Protein AF-0000000068240952 (afdb_homodimer)

Solvent-accessible surface area (backbone atoms only — not comparable to full-atom values): 13448 Å² total; per-residue (Å²): 121,67,50,70,67,59,47,59,45,34,50,45,53,94,37,64,26,38,38,43,34,27,50,55,50,14,54,53,31,25,52,54,8,36,12,27,58,67,25,45,97,79,34,58,12,34,66,51,40,4,53,52,34,37,74,69,67,44,71,62,15,49,61,48,29,47,52,48,14,46,37,24,26,52,24,13,50,28,31,54,48,11,35,54,21,22,66,28,18,47,50,42,27,51,48,26,52,52,48,24,68,70,69,9,47,93,43,41,56,49,59,92,62,50,16,23,46,58,42,43,47,53,27,19,51,22,49,16,28,40,66,42,18,34,26,44,90,24,45,21,55,53,48,47,63,68,52,96,122,68,51,70,67,59,46,60,45,35,51,45,54,95,37,63,27,38,38,42,34,27,50,54,51,14,54,54,32,26,53,54,9,35,14,28,57,69,24,44,96,80,36,57,12,34,65,50,39,4,53,53,34,37,74,69,67,45,70,62,14,50,60,47,29,46,52,49,12,47,37,24,26,53,23,14,49,27,32,53,49,12,34,54,22,21,66,28,18,47,50,43,27,52,48,27,51,51,49,26,68,72,68,9,48,91,44,42,56,49,60,93,61,50,16,23,46,58,42,45,47,53,26,20,50,22,48,16,28,41,66,40,18,33,24,43,89,24,46,20,56,54,48,47,61,67,51,96

Foldseek 3Di:
DDDPVLLVLLDFDQDCVLVVLLAVLLVVLQVVLCLLDPVPPNHDHLVRQLVVCVVLPNPPSSVLSNLSSCLSNVLSVCSNQLHSLLVSLVSLLVSLVCCQVSFAPVQDQDPVSSHNVVSVVSNVSSVVCNVRGRHPRHVSVVVSVVVD/DDDPVLLVLLDFDQDCVLVVLLAVLLVVLQVVLCLLDPVPPNHDHLVRQLVVCVVLPNPPSSVLSNLSSCLSNVLSVCSNQLHSLLVSLVSLLVSLVCCQVSFAPVQDQDVVSSHNVVSVVSNVSSVVCNVGGRHPRHVSVVVSVVVD

Nearest PDB structures (foldseek):
  7ar7-assembly1_L  TM=2.369E-01  e=6.713E+00  Arabidopsis thaliana

pLDDT: mean 97.64, std 3.02, range [74.0, 98.94]

Structure (mmCIF, N/CA/C/O backbone):
data_AF-0000000068240952-model_v1
#
loop_
_entity.id
_entity.type
_entity.pdbx_description
1 polymer 'DoxD-like family protein'
#
loop_
_atom_site.group_PDB
_atom_site.id
_atom_site.type_symbol
_atom_site.label_atom_id
_atom_site.label_alt_id
_atom_site.label_comp_id
_atom_site.label_asym_id
_atom_site.label_entity_id
_atom_site.label_seq_id
_atom_site.pdbx_PDB_ins_code
_atom_site.Cartn_x
_atom_site.Cartn_y
_atom_site.Cartn_z
_atom_site.occupancy
_atom_site.B_iso_or_equiv
_atom_site.auth_seq_id
_atom_site.auth_comp_id
_atom_site.auth_asym_id
_atom_site.auth_atom_id
_atom_site.pdbx_PDB_model_num
ATOM 1 N N . MET A 1 1 ? 25.766 25.094 7.098 1 74.25 1 MET A N 1
ATOM 2 C CA . MET A 1 1 ? 24.359 25.328 6.859 1 74.25 1 MET A CA 1
ATOM 3 C C . MET A 1 1 ? 23.797 24.328 5.848 1 74.25 1 MET A C 1
ATOM 5 O O . MET A 1 1 ? 24.422 24.062 4.824 1 74.25 1 MET A O 1
ATOM 9 N N . MET A 1 2 ? 22.844 23.703 6.215 1 84.62 2 MET A N 1
ATOM 10 C CA . MET A 1 2 ? 22.297 22.703 5.316 1 84.62 2 MET A CA 1
ATOM 11 C C . MET A 1 2 ? 21.719 23.344 4.059 1 84.62 2 MET A C 1
ATOM 13 O O . MET A 1 2 ? 21.047 24.375 4.133 1 84.62 2 MET A O 1
ATOM 17 N N . ASN A 1 3 ? 22.094 22.844 2.928 1 89.94 3 ASN A N 1
ATOM 18 C CA . ASN A 1 3 ? 21.516 23.422 1.717 1 89.94 3 ASN A CA 1
ATOM 19 C C . ASN A 1 3 ? 20.047 23.078 1.588 1 89.94 3 ASN A C 1
ATOM 21 O O . ASN A 1 3 ? 19.531 22.203 2.293 1 89.94 3 ASN A O 1
ATOM 25 N N . THR A 1 4 ? 19.438 23.797 0.761 1 91.81 4 THR A N 1
ATOM 26 C CA . THR A 1 4 ? 17.969 23.766 0.648 1 91.81 4 THR A CA 1
ATOM 27 C C . THR A 1 4 ? 17.5 22.391 0.211 1 91.81 4 THR A C 1
ATOM 29 O O . THR A 1 4 ? 16.453 21.906 0.679 1 91.81 4 THR A O 1
ATOM 32 N N . LEU A 1 5 ? 18.234 21.75 -0.67 1 93.69 5 LEU A N 1
ATOM 33 C CA . LEU A 1 5 ? 17.859 20.422 -1.17 1 93.69 5 LEU A CA 1
ATOM 34 C C . LEU A 1 5 ? 17.906 19.391 -0.056 1 93.69 5 LEU A C 1
ATOM 36 O O . LEU A 1 5 ? 17.016 18.547 0.047 1 93.69 5 LEU A O 1
ATOM 40 N N . LEU A 1 6 ? 18.953 19.453 0.667 1 93.5 6 LEU A N 1
ATOM 41 C CA . LEU A 1 6 ? 19.109 18.531 1.776 1 93.5 6 LEU A CA 1
ATOM 42 C C . LEU A 1 6 ? 18.047 18.75 2.834 1 93.5 6 LEU A C 1
ATOM 44 O O . LEU A 1 6 ? 17.484 17.797 3.377 1 93.5 6 LEU A O 1
ATOM 48 N N . LYS A 1 7 ? 17.781 19.953 3.115 1 95.12 7 LYS A N 1
ATOM 49 C CA . LYS A 1 7 ? 16.734 20.281 4.086 1 95.12 7 LYS A CA 1
ATOM 50 C C . LYS A 1 7 ? 15.383 19.734 3.645 1 95.12 7 LYS A C 1
ATOM 52 O O . LYS A 1 7 ? 14.656 19.156 4.449 1 95.12 7 LYS A O 1
ATOM 57 N N . THR A 1 8 ? 15.094 19.953 2.365 1 95.44 8 THR A N 1
ATOM 58 C CA . THR A 1 8 ? 13.828 19.469 1.826 1 95.44 8 THR A CA 1
ATOM 59 C C . THR A 1 8 ? 13.758 17.938 1.909 1 95.44 8 THR A C 1
ATOM 61 O O . THR A 1 8 ? 12.711 17.375 2.23 1 95.44 8 THR A O 1
ATOM 64 N N . ALA A 1 9 ? 14.859 17.328 1.696 1 97.06 9 ALA A N 1
ATOM 65 C CA . ALA A 1 9 ? 14.922 15.867 1.684 1 97.06 9 ALA A CA 1
ATOM 66 C C . ALA A 1 9 ? 14.711 15.297 3.082 1 97.06 9 ALA A C 1
ATOM 68 O O . ALA A 1 9 ? 14.18 14.195 3.236 1 97.06 9 ALA A O 1
ATOM 69 N N . LEU A 1 10 ? 14.969 16.094 4.102 1 97.31 10 LEU A N 1
ATOM 70 C CA . LEU A 1 10 ? 15.016 15.523 5.445 1 97.31 10 LEU A CA 1
ATOM 71 C C . LEU A 1 10 ? 13.82 15.977 6.273 1 97.31 10 LEU A C 1
ATOM 73 O O . LEU A 1 10 ? 13.523 15.398 7.316 1 97.31 10 LEU A O 1
ATOM 77 N N . THR A 1 11 ? 13.133 17.031 5.809 1 97.12 11 THR A N 1
ATOM 78 C CA . THR A 1 11 ? 12.047 17.594 6.59 1 97.12 11 THR A CA 1
ATOM 79 C C . THR A 1 11 ? 10.75 16.828 6.348 1 97.12 11 THR A C 1
ATOM 81 O O . THR A 1 11 ? 10.414 16.516 5.203 1 97.12 11 THR A O 1
ATOM 84 N N . SER A 1 12 ? 10.016 16.5 7.398 1 97 12 SER A N 1
ATOM 85 C CA . SER A 1 12 ? 8.727 15.812 7.285 1 97 12 SER A CA 1
ATOM 86 C C . SER A 1 12 ? 7.77 16.25 8.391 1 97 12 SER A C 1
ATOM 88 O O . SER A 1 12 ? 8.195 16.844 9.391 1 97 12 SER A O 1
ATOM 90 N N . PRO A 1 13 ? 6.535 16.062 8.133 1 96.12 13 PRO A N 1
ATOM 91 C CA . PRO A 1 13 ? 5.566 16.422 9.172 1 96.12 13 PRO A CA 1
ATOM 92 C C . PRO A 1 13 ? 5.727 15.578 10.438 1 96.12 13 PRO A C 1
ATOM 94 O O . PRO A 1 13 ? 6.246 14.461 10.375 1 96.12 13 PRO A O 1
ATOM 97 N N . ASN A 1 14 ? 5.262 16.188 11.531 1 96.75 14 ASN A N 1
ATOM 98 C CA . ASN A 1 14 ? 5.176 15.438 12.781 1 96.75 14 ASN A CA 1
ATOM 99 C C . ASN A 1 14 ? 3.93 14.562 12.828 1 96.75 14 ASN A C 1
ATOM 101 O O . ASN A 1 14 ? 2.965 14.875 13.523 1 96.75 14 ASN A O 1
ATOM 105 N N . SER A 1 15 ? 3.965 13.461 12.148 1 98.31 15 SER A N 1
ATOM 106 C CA . SER A 1 15 ? 2.818 12.57 11.984 1 98.31 15 SER A CA 1
ATOM 107 C C . SER A 1 15 ? 3.244 11.109 12.016 1 98.31 15 SER A C 1
ATOM 109 O O . SER A 1 15 ? 4.328 10.766 11.539 1 98.31 15 SER A O 1
ATOM 111 N N . TRP A 1 16 ? 2.338 10.266 12.516 1 98.69 16 TRP A N 1
ATOM 112 C CA . TRP A 1 16 ? 2.572 8.828 12.57 1 98.69 16 TRP A CA 1
ATOM 113 C C . TRP A 1 16 ? 2.201 8.172 11.242 1 98.69 16 TRP A C 1
ATOM 115 O O . TRP A 1 16 ? 2.543 7.008 11 1 98.69 16 TRP A O 1
ATOM 125 N N . ALA A 1 17 ? 1.529 8.906 10.352 1 98.81 17 ALA A N 1
ATOM 126 C CA . ALA A 1 17 ? 0.984 8.312 9.133 1 98.81 17 ALA A CA 1
ATOM 127 C C . ALA A 1 17 ? 2.096 7.75 8.25 1 98.81 17 ALA A C 1
ATOM 129 O O . ALA A 1 17 ? 1.995 6.621 7.766 1 98.81 17 ALA A O 1
ATOM 130 N N . PRO A 1 18 ? 3.211 8.469 8.086 1 98.88 18 PRO A N 1
ATOM 131 C CA . PRO A 1 18 ? 4.273 7.895 7.258 1 98.88 18 PRO A CA 1
ATOM 132 C C . PRO A 1 18 ? 4.906 6.656 7.891 1 98.88 18 PRO A C 1
ATOM 134 O O . PRO A 1 18 ? 5.328 5.742 7.18 1 98.88 18 PRO A O 1
ATOM 137 N N . LEU A 1 19 ? 5.008 6.625 9.227 1 98.88 19 LEU A N 1
ATOM 138 C CA . LEU A 1 19 ? 5.578 5.457 9.898 1 98.88 19 LEU A CA 1
ATOM 139 C C . LEU A 1 19 ? 4.746 4.211 9.609 1 98.88 19 LEU A C 1
ATOM 141 O O . LEU A 1 19 ? 5.293 3.123 9.414 1 98.88 19 LEU A O 1
ATOM 145 N N . ALA A 1 20 ? 3.457 4.379 9.57 1 98.81 20 ALA A N 1
ATOM 146 C CA . ALA A 1 20 ? 2.543 3.275 9.289 1 98.81 20 ALA A CA 1
ATOM 147 C C . ALA A 1 20 ? 2.805 2.68 7.91 1 98.81 20 ALA A C 1
ATOM 149 O O . ALA A 1 20 ? 2.576 1.487 7.688 1 98.81 20 ALA A O 1
ATOM 150 N N . LEU A 1 21 ? 3.312 3.443 6.965 1 98.81 21 LEU A N 1
ATOM 151 C CA . LEU A 1 21 ? 3.664 2.975 5.625 1 98.81 21 LEU A CA 1
ATOM 152 C C . LEU A 1 21 ? 5.078 2.406 5.605 1 98.81 21 LEU A C 1
ATOM 154 O O . LEU A 1 21 ? 5.316 1.346 5.023 1 98.81 21 LEU A O 1
ATOM 158 N N . ARG A 1 22 ? 5.957 3.086 6.227 1 98.88 22 ARG A N 1
ATOM 159 C CA . ARG A 1 22 ? 7.383 2.783 6.145 1 98.88 22 ARG A CA 1
ATOM 160 C C . ARG A 1 22 ? 7.664 1.354 6.59 1 98.88 22 ARG A C 1
ATOM 162 O O . ARG A 1 22 ? 8.344 0.6 5.887 1 98.88 22 ARG A O 1
ATOM 169 N N . LEU A 1 23 ? 7.109 0.992 7.676 1 98.88 23 LEU A N 1
ATOM 170 C CA . LEU A 1 23 ? 7.516 -0.269 8.289 1 98.88 23 LEU A CA 1
ATOM 171 C C . LEU A 1 23 ? 7.086 -1.453 7.426 1 98.88 23 LEU A C 1
ATOM 173 O O . LEU A 1 23 ? 7.926 -2.236 6.977 1 98.88 23 LEU A O 1
ATOM 177 N N . PRO A 1 24 ? 5.812 -1.531 7.066 1 98.94 24 PRO A N 1
ATOM 178 C CA . PRO A 1 24 ? 5.438 -2.701 6.27 1 98.94 24 PRO A CA 1
ATOM 179 C C . PRO A 1 24 ? 6.031 -2.67 4.863 1 98.94 24 PRO A C 1
ATOM 181 O O . PRO A 1 24 ? 6.48 -3.701 4.355 1 98.94 24 PRO A O 1
ATOM 184 N N . LEU A 1 25 ? 6.031 -1.522 4.18 1 98.94 25 LEU A N 1
ATOM 185 C CA . LEU A 1 25 ? 6.578 -1.445 2.83 1 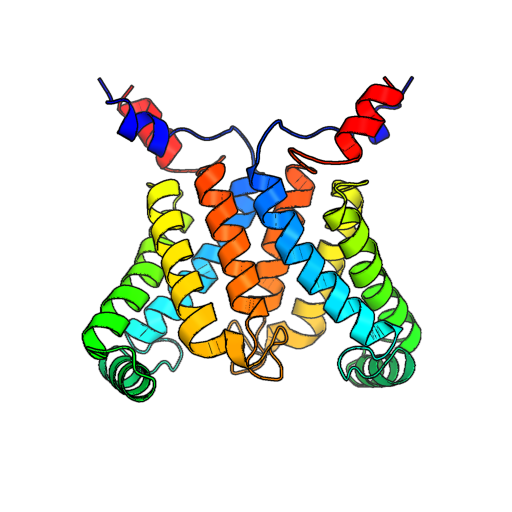98.94 25 LEU A CA 1
ATOM 186 C C . LEU A 1 25 ? 8.062 -1.812 2.822 1 98.94 25 LEU A C 1
ATOM 188 O O . LEU A 1 25 ? 8.523 -2.502 1.912 1 98.94 25 LEU A O 1
ATOM 192 N N . ALA A 1 26 ? 8.766 -1.301 3.865 1 98.94 26 ALA A N 1
ATOM 193 C CA . ALA A 1 26 ? 10.195 -1.592 3.955 1 98.94 26 ALA A CA 1
ATOM 194 C C . ALA A 1 26 ? 10.438 -3.094 4.051 1 98.94 26 ALA A C 1
ATOM 196 O O . ALA A 1 26 ? 11.32 -3.629 3.371 1 98.94 26 ALA A O 1
ATOM 197 N N . ILE A 1 27 ? 9.703 -3.744 4.871 1 98.94 27 ILE A N 1
ATOM 198 C CA . ILE A 1 27 ? 9.844 -5.184 5.051 1 98.94 27 ILE A CA 1
ATOM 199 C C . ILE A 1 27 ? 9.609 -5.895 3.717 1 98.94 27 ILE A C 1
ATOM 201 O O . ILE A 1 27 ? 10.398 -6.754 3.32 1 98.94 27 ILE A O 1
ATOM 205 N N . ILE A 1 28 ? 8.586 -5.5 2.994 1 98.94 28 ILE A N 1
ATOM 206 C CA . ILE A 1 28 ? 8.227 -6.125 1.726 1 98.94 28 ILE A CA 1
ATOM 207 C C . ILE A 1 28 ? 9.336 -5.891 0.703 1 98.94 28 ILE A C 1
ATOM 209 O O . ILE A 1 28 ? 9.828 -6.84 0.082 1 98.94 28 ILE A O 1
ATOM 213 N N . PHE A 1 29 ? 9.711 -4.625 0.555 1 98.94 29 PHE A N 1
ATOM 214 C CA . PHE A 1 29 ? 10.719 -4.289 -0.44 1 98.94 29 PHE A CA 1
ATOM 215 C C . PHE A 1 29 ? 12.039 -4.996 -0.133 1 98.94 29 PHE A C 1
ATOM 217 O O . PHE A 1 29 ? 12.664 -5.566 -1.026 1 98.94 29 PHE A O 1
ATOM 224 N N . MET A 1 30 ? 12.477 -4.988 1.123 1 98.94 30 MET A N 1
ATOM 225 C CA . MET A 1 30 ? 13.742 -5.617 1.489 1 98.94 30 MET A CA 1
ATOM 226 C C . MET A 1 30 ? 13.703 -7.117 1.205 1 98.94 30 MET A C 1
ATOM 228 O O . MET A 1 30 ? 14.695 -7.691 0.753 1 98.94 30 MET A O 1
ATOM 232 N N . ALA A 1 31 ? 12.609 -7.742 1.544 1 98.88 31 ALA A N 1
ATOM 233 C CA . ALA A 1 31 ? 12.484 -9.18 1.296 1 98.88 31 ALA A CA 1
ATOM 234 C C . ALA A 1 31 ? 12.625 -9.492 -0.191 1 98.88 31 ALA A C 1
ATOM 236 O O . ALA A 1 31 ? 13.336 -10.422 -0.573 1 98.88 31 ALA A O 1
ATOM 237 N N . HIS A 1 32 ? 11.992 -8.742 -1.048 1 98.88 32 HIS A N 1
ATOM 238 C CA . HIS A 1 32 ? 12.086 -8.953 -2.488 1 98.88 32 HIS A CA 1
ATOM 239 C C . HIS A 1 32 ? 13.492 -8.656 -2.998 1 98.88 32 HIS A C 1
ATOM 241 O O . HIS A 1 32 ? 14 -9.367 -3.865 1 98.88 32 HIS A O 1
ATOM 247 N N . GLY A 1 33 ? 14.047 -7.535 -2.48 1 98.88 33 GLY A N 1
ATOM 248 C CA . GLY A 1 33 ? 15.422 -7.242 -2.846 1 98.88 33 GLY A CA 1
ATOM 249 C C . GLY A 1 33 ? 16.391 -8.344 -2.467 1 98.88 33 GLY A C 1
ATOM 250 O O . GLY A 1 33 ? 17.297 -8.664 -3.229 1 98.88 33 GLY A O 1
ATOM 251 N N . ALA A 1 34 ? 16.203 -8.906 -1.302 1 98.88 34 ALA A N 1
ATOM 252 C CA . ALA A 1 34 ? 17.062 -10 -0.841 1 98.88 34 ALA A CA 1
ATOM 253 C C . ALA A 1 34 ? 16.906 -11.227 -1.738 1 98.88 34 ALA A C 1
ATOM 255 O O . ALA A 1 34 ? 17.875 -11.953 -1.978 1 98.88 34 ALA A O 1
ATOM 256 N N . GLN A 1 35 ? 15.727 -11.508 -2.24 1 98.69 35 GLN A N 1
ATOM 257 C CA . GLN A 1 35 ? 15.516 -12.602 -3.186 1 98.69 35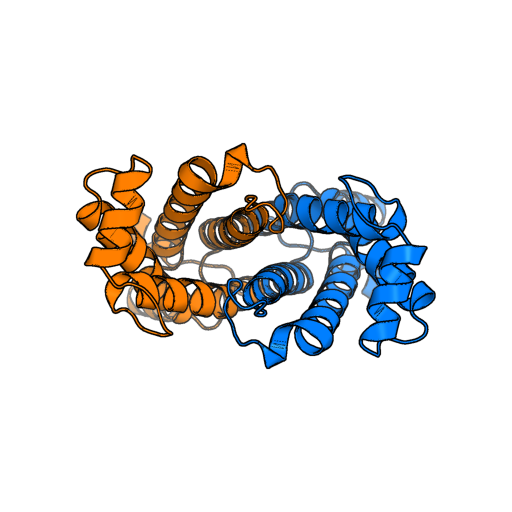 GLN A CA 1
ATOM 258 C C . GLN A 1 35 ? 16.297 -12.375 -4.473 1 98.69 35 GLN A C 1
ATOM 260 O O . GLN A 1 35 ? 16.922 -13.305 -5 1 98.69 35 GLN A O 1
ATOM 265 N N . LYS A 1 36 ? 16.266 -11.117 -4.91 1 98.88 36 LYS A N 1
ATOM 266 C CA . LYS A 1 36 ? 16.875 -10.797 -6.195 1 98.88 36 LYS A CA 1
ATOM 267 C C . LYS A 1 36 ? 18.406 -10.789 -6.086 1 98.88 36 LYS A C 1
ATOM 269 O O . LYS A 1 36 ? 19.094 -11.289 -6.973 1 98.88 36 LYS A O 1
ATOM 274 N N . LEU A 1 37 ? 18.891 -10.234 -4.988 1 98.88 37 LEU A N 1
ATOM 275 C CA . LEU A 1 37 ? 20.328 -10.016 -4.855 1 98.88 37 LEU A CA 1
ATOM 276 C C . LEU A 1 37 ? 21.031 -11.273 -4.344 1 98.88 37 LEU A C 1
ATOM 278 O O . LEU A 1 37 ? 22.109 -11.625 -4.812 1 98.88 37 LEU A O 1
ATOM 282 N N . PHE A 1 38 ? 20.375 -11.977 -3.387 1 98.69 38 PHE A N 1
ATOM 283 C CA . PHE A 1 38 ? 21.109 -12.953 -2.594 1 98.69 38 PHE A CA 1
ATOM 284 C C . PHE A 1 38 ? 20.469 -14.328 -2.697 1 98.69 38 PHE A C 1
ATOM 286 O O . PHE A 1 38 ? 21 -15.312 -2.174 1 98.69 38 PHE A O 1
ATOM 293 N N . GLY A 1 39 ? 19.344 -14.445 -3.248 1 98.5 39 GLY A N 1
ATOM 294 C CA . GLY A 1 39 ? 18.641 -15.719 -3.322 1 98.5 39 GLY A CA 1
ATOM 295 C C . GLY A 1 39 ? 18 -16.125 -2.006 1 98.5 39 GLY A C 1
ATOM 296 O O . GLY A 1 39 ? 17.641 -17.281 -1.821 1 98.5 39 GLY A O 1
ATOM 297 N N . TRP A 1 40 ? 17.891 -15.172 -1.085 1 98.5 40 TRP A N 1
ATOM 298 C CA . TRP A 1 40 ? 17.266 -15.469 0.198 1 98.5 40 TRP A CA 1
ATOM 299 C C . TRP A 1 40 ? 15.789 -15.797 0.014 1 98.5 40 TRP A C 1
ATOM 301 O O . TRP A 1 40 ? 15.18 -15.414 -0.988 1 98.5 40 TRP A O 1
ATOM 311 N N . PHE A 1 41 ? 15.203 -16.609 0.938 1 97.56 41 PHE A N 1
ATOM 312 C CA . PHE A 1 41 ? 13.781 -16.953 0.989 1 97.56 41 PHE A CA 1
ATOM 313 C C . PHE A 1 41 ? 13.359 -17.703 -0.262 1 97.56 41 PHE A C 1
ATOM 315 O O . PHE A 1 41 ? 12.266 -17.5 -0.778 1 97.56 41 PHE A O 1
ATOM 322 N N . GLY A 1 42 ? 14.344 -18.422 -0.827 1 96.81 42 GLY A N 1
ATOM 323 C CA . GLY A 1 42 ? 14.016 -19.25 -1.984 1 96.81 42 GLY A CA 1
ATOM 324 C C . GLY A 1 42 ? 14.078 -18.484 -3.293 1 96.81 42 GLY A C 1
ATOM 325 O O . GLY A 1 42 ? 13.531 -18.922 -4.305 1 96.81 42 GLY A O 1
ATOM 326 N N . GLY A 1 43 ? 14.672 -17.312 -3.318 1 97.69 43 GLY A N 1
ATOM 327 C CA . GLY A 1 43 ? 14.781 -16.516 -4.527 1 97.69 43 GLY A CA 1
ATOM 328 C C . GLY A 1 43 ? 15.812 -17.047 -5.5 1 97.69 43 GLY A C 1
ATOM 329 O O . GLY A 1 43 ? 16.516 -18.031 -5.203 1 97.69 43 GLY A O 1
ATOM 330 N N . TYR A 1 44 ? 15.961 -16.375 -6.555 1 98.19 44 TYR A N 1
ATOM 331 C CA . TYR A 1 44 ? 16.766 -16.906 -7.652 1 98.19 44 TYR A CA 1
ATOM 332 C C . TYR A 1 44 ? 18.125 -16.234 -7.711 1 98.19 44 TYR A C 1
ATOM 334 O O . TYR A 1 44 ? 18.953 -16.578 -8.555 1 98.19 44 TYR A O 1
ATOM 342 N N . GLY A 1 45 ? 18.344 -15.227 -6.875 1 98.69 45 GLY A N 1
ATOM 343 C CA . GLY A 1 45 ? 19.609 -14.523 -6.902 1 98.69 45 GLY A CA 1
ATOM 344 C C . GLY A 1 45 ? 19.781 -13.633 -8.117 1 98.69 45 GLY A C 1
ATOM 345 O O . GLY A 1 45 ? 18.875 -13.516 -8.938 1 98.69 45 GLY A O 1
ATOM 346 N N . LEU A 1 46 ? 20.938 -13.031 -8.141 1 98.69 46 LEU A N 1
ATOM 347 C CA . LEU A 1 46 ? 21.203 -12.023 -9.164 1 98.69 46 LEU A CA 1
ATOM 348 C C . LEU A 1 46 ? 21.203 -12.648 -10.555 1 98.69 46 LEU A C 1
ATOM 350 O O . LEU A 1 46 ? 20.562 -12.141 -11.477 1 98.69 46 LEU A O 1
ATOM 354 N N . GLU A 1 47 ? 21.844 -13.773 -10.742 1 98.62 47 GLU A N 1
ATOM 355 C CA . GLU A 1 47 ? 21.969 -14.414 -12.047 1 98.62 47 GLU A CA 1
ATOM 356 C C . GLU A 1 47 ? 20.641 -14.953 -12.539 1 98.62 47 GLU A C 1
ATOM 358 O O . GLU A 1 47 ? 20.25 -14.711 -13.68 1 98.62 47 GLU A O 1
ATOM 363 N N . GLY A 1 48 ? 19.953 -15.695 -11.688 1 98.75 48 GLY A N 1
ATOM 364 C CA . GLY A 1 48 ? 18.656 -16.219 -12.062 1 98.75 48 GLY A CA 1
ATOM 365 C C . GLY A 1 48 ? 17.641 -15.148 -12.398 1 98.75 48 GLY A C 1
ATOM 366 O O . GLY A 1 48 ? 16.938 -15.242 -13.406 1 98.75 48 GLY A O 1
ATOM 367 N N . THR A 1 49 ? 17.578 -14.133 -11.539 1 98.69 49 THR A N 1
ATOM 368 C CA . THR A 1 49 ? 16.688 -13.016 -11.805 1 98.69 49 THR A CA 1
ATOM 369 C C . THR A 1 49 ? 17.078 -12.289 -13.086 1 98.69 49 THR A C 1
ATOM 371 O O . THR A 1 49 ? 16.219 -11.898 -13.875 1 98.69 49 THR A O 1
ATOM 374 N N . GLY A 1 50 ? 18.375 -12.086 -13.25 1 98.75 50 GLY A N 1
ATOM 375 C CA . GLY A 1 50 ? 18.875 -11.438 -14.453 1 98.75 50 GLY A CA 1
ATOM 376 C C . GLY A 1 50 ? 18.484 -12.172 -15.727 1 98.75 50 GLY A C 1
ATOM 377 O O . GLY A 1 50 ? 18.109 -11.547 -16.719 1 98.75 50 GLY A O 1
ATOM 378 N N . GLN A 1 51 ? 18.562 -13.477 -15.758 1 98.75 51 GLN A N 1
ATOM 379 C CA . GLN A 1 51 ? 18.172 -14.281 -16.906 1 98.75 51 GLN A CA 1
ATOM 380 C C . GLN A 1 51 ? 16.688 -14.125 -17.203 1 98.75 51 GLN A C 1
ATOM 382 O O . GLN A 1 51 ? 16.281 -13.984 -18.359 1 98.75 51 GLN A O 1
ATOM 387 N N . TRP A 1 52 ? 15.906 -14.141 -16.156 1 98.31 52 TRP A N 1
ATOM 388 C CA . TRP A 1 52 ? 14.477 -13.938 -16.328 1 98.31 52 TRP A CA 1
ATOM 389 C C . TRP A 1 52 ? 14.18 -12.562 -16.906 1 98.31 52 TRP A C 1
ATOM 391 O O . TRP A 1 52 ? 13.391 -12.43 -17.844 1 98.31 52 TRP A O 1
ATOM 401 N N . MET A 1 53 ? 14.805 -11.523 -16.359 1 98.5 53 MET A N 1
ATOM 402 C CA . MET A 1 53 ? 14.578 -10.164 -16.844 1 98.5 53 MET A CA 1
ATOM 403 C C . MET A 1 53 ? 14.977 -10.031 -18.312 1 98.5 53 MET A C 1
ATOM 405 O O . MET A 1 53 ? 14.281 -9.398 -19.094 1 98.5 53 MET A O 1
ATOM 409 N N . ALA A 1 54 ? 16.062 -10.664 -18.641 1 98.44 54 ALA A N 1
ATOM 410 C CA . ALA A 1 54 ? 16.469 -10.656 -20.047 1 98.44 54 ALA A CA 1
ATOM 411 C C . ALA A 1 54 ? 15.414 -11.312 -20.938 1 98.44 54 ALA A C 1
ATOM 413 O O . ALA A 1 54 ? 15.125 -10.836 -22.031 1 98.44 54 ALA A O 1
ATOM 414 N N . SER A 1 55 ? 14.875 -12.367 -20.5 1 98.38 55 SER A N 1
ATOM 415 C CA . SER A 1 55 ? 13.906 -13.133 -21.281 1 98.38 55 SER A CA 1
ATOM 416 C C . SER A 1 55 ? 12.648 -12.32 -21.562 1 98.38 55 SER A C 1
ATOM 418 O O . SER A 1 55 ? 11.906 -12.617 -22.5 1 98.38 55 SER A O 1
ATOM 420 N N . ILE A 1 56 ? 12.414 -11.289 -20.75 1 96.62 56 ILE A N 1
ATOM 421 C CA . ILE A 1 56 ? 11.211 -10.492 -20.969 1 96.62 56 ILE A CA 1
ATOM 422 C C . ILE A 1 56 ? 11.578 -9.133 -21.547 1 96.62 56 ILE A C 1
ATOM 424 O O . ILE A 1 56 ? 10.773 -8.203 -21.531 1 96.62 56 ILE A O 1
ATOM 428 N N . GLY A 1 57 ? 12.875 -8.891 -21.844 1 97.38 57 GLY A N 1
ATOM 429 C CA . GLY A 1 57 ? 13.273 -7.73 -22.625 1 97.38 57 GLY A CA 1
ATOM 430 C C . GLY A 1 57 ? 13.906 -6.641 -21.781 1 97.38 57 GLY A C 1
ATOM 431 O O . GLY A 1 57 ? 14.203 -5.555 -22.281 1 97.38 57 GLY A O 1
ATOM 432 N N . LEU A 1 58 ? 14.016 -6.891 -20.516 1 97.62 58 LEU A N 1
ATOM 433 C CA . LEU A 1 58 ? 14.711 -5.941 -19.656 1 97.62 58 LEU A CA 1
ATOM 434 C C . LEU A 1 58 ? 16.219 -6.191 -19.672 1 97.62 58 LEU A C 1
ATOM 436 O O . LEU A 1 58 ? 16.75 -6.867 -18.781 1 97.62 58 LEU A O 1
ATOM 440 N N . GLU A 1 59 ? 16.875 -5.625 -20.703 1 97.38 59 GLU A N 1
ATOM 441 C CA . GLU A 1 59 ? 18.281 -5.887 -20.938 1 97.38 59 GLU A CA 1
ATOM 442 C C . GLU A 1 59 ? 19.125 -4.652 -20.641 1 97.38 59 GLU A C 1
ATOM 444 O O . GLU A 1 59 ? 18.656 -3.521 -20.781 1 97.38 59 GLU A O 1
ATOM 449 N N . PRO A 1 60 ? 20.438 -4.801 -20.094 1 98.19 60 PRO A N 1
ATOM 450 C CA . PRO A 1 60 ? 21.062 -6.082 -19.75 1 98.19 60 PRO A CA 1
ATOM 451 C C . PRO A 1 60 ? 20.484 -6.711 -18.484 1 98.19 60 PRO A C 1
ATOM 453 O O . PRO A 1 60 ? 20.391 -6.043 -17.453 1 98.19 60 PRO A O 1
ATOM 456 N N . GLY A 1 61 ? 20.156 -7.926 -18.484 1 98.44 61 GLY A N 1
ATOM 457 C CA . GLY A 1 61 ? 19.359 -8.609 -17.484 1 98.44 61 GLY A CA 1
ATOM 458 C C . GLY A 1 61 ? 19.969 -8.523 -16.094 1 98.44 61 GLY A C 1
ATOM 459 O O . GLY A 1 61 ? 19.312 -8.055 -15.148 1 98.44 61 GLY A O 1
ATOM 460 N N . VAL A 1 62 ? 21.203 -8.883 -16 1 98.56 62 VAL A N 1
ATOM 461 C CA . VAL A 1 62 ? 21.859 -8.922 -14.695 1 98.56 62 VAL A CA 1
ATOM 462 C C . VAL A 1 62 ? 22 -7.512 -14.141 1 98.56 62 VAL A C 1
ATOM 464 O O . VAL A 1 62 ? 21.844 -7.293 -12.938 1 98.56 62 VAL A O 1
ATOM 467 N N . ALA A 1 63 ? 22.219 -6.551 -14.984 1 98.56 63 ALA A N 1
ATOM 468 C CA . ALA A 1 63 ? 22.312 -5.156 -14.555 1 98.56 63 ALA A CA 1
ATOM 469 C C . ALA A 1 63 ? 20.969 -4.656 -14.031 1 98.56 63 ALA A C 1
ATOM 471 O O . ALA A 1 63 ? 20.906 -3.967 -13.008 1 98.56 63 ALA A O 1
ATOM 472 N N . MET A 1 64 ? 19.953 -5.004 -14.734 1 98.56 64 MET A N 1
ATOM 473 C CA . MET A 1 64 ? 18.625 -4.582 -14.312 1 98.56 64 MET A CA 1
ATOM 474 C C . MET A 1 64 ? 18.234 -5.254 -13 1 98.56 64 MET A C 1
ATOM 476 O O . MET A 1 64 ? 17.625 -4.617 -12.125 1 98.56 64 MET A O 1
ATOM 480 N N . ALA A 1 65 ? 18.594 -6.469 -12.891 1 98.81 65 ALA A N 1
ATOM 481 C CA . ALA A 1 65 ? 18.328 -7.188 -11.648 1 98.81 65 ALA A CA 1
ATOM 482 C C . ALA A 1 65 ? 19.078 -6.555 -10.477 1 98.81 65 ALA A C 1
ATOM 484 O O . ALA A 1 65 ? 18.547 -6.43 -9.375 1 98.81 65 ALA A O 1
ATOM 485 N N . PHE A 1 66 ? 20.266 -6.172 -10.773 1 98.81 66 PHE A N 1
ATOM 486 C CA . PHE A 1 66 ? 21.094 -5.535 -9.75 1 98.81 66 PHE A CA 1
ATOM 487 C C . PHE A 1 66 ? 20.469 -4.211 -9.312 1 98.81 66 PHE A C 1
ATOM 489 O O . PHE A 1 66 ? 20.391 -3.928 -8.117 1 98.81 66 PHE A O 1
ATOM 496 N N . LEU A 1 67 ? 20.047 -3.432 -10.25 1 98.81 67 LEU A N 1
ATOM 497 C CA . LEU A 1 67 ? 19.453 -2.131 -9.953 1 98.81 67 LEU A CA 1
ATOM 498 C C . LEU A 1 67 ? 18.156 -2.291 -9.172 1 98.81 67 LEU A C 1
ATOM 500 O O . LEU A 1 67 ? 17.953 -1.632 -8.148 1 98.81 67 LEU A O 1
ATOM 504 N N . ALA A 1 68 ? 17.328 -3.176 -9.648 1 98.81 68 ALA A N 1
ATOM 505 C CA . ALA A 1 68 ? 16.047 -3.398 -8.977 1 98.81 68 ALA A CA 1
ATOM 506 C C . ALA A 1 68 ? 16.266 -3.982 -7.582 1 98.81 68 ALA A C 1
ATOM 508 O O . ALA A 1 68 ? 15.68 -3.502 -6.605 1 98.81 68 ALA A O 1
ATOM 509 N N . GLY A 1 69 ? 17.078 -5.02 -7.52 1 98.88 69 GLY A N 1
ATOM 510 C CA . GLY A 1 69 ? 17.359 -5.652 -6.242 1 98.88 69 GLY A CA 1
ATOM 511 C C . GLY A 1 69 ? 17.984 -4.703 -5.227 1 98.88 69 GLY A C 1
ATOM 512 O O . GLY A 1 69 ? 17.562 -4.68 -4.066 1 98.88 69 GLY A O 1
ATOM 513 N N . SER A 1 70 ? 18.938 -3.941 -5.645 1 98.94 70 SER A N 1
ATOM 514 C CA . SER A 1 70 ? 19.578 -2.98 -4.758 1 98.94 70 SER A CA 1
ATOM 515 C C . SER A 1 70 ? 18.609 -1.882 -4.336 1 98.94 70 SER A C 1
ATOM 517 O O . SER A 1 70 ? 18.578 -1.492 -3.166 1 98.94 70 SER A O 1
ATOM 519 N N . GLY A 1 71 ? 17.891 -1.377 -5.352 1 98.88 71 GLY A N 1
ATOM 520 C CA . GLY A 1 71 ? 16.891 -0.376 -5.02 1 98.88 71 GLY A CA 1
ATOM 521 C C . GLY A 1 71 ? 15.891 -0.849 -3.979 1 98.88 71 GLY A C 1
ATOM 522 O O . GLY A 1 71 ? 15.578 -0.119 -3.037 1 98.88 71 GLY A O 1
ATOM 523 N N . GLU A 1 72 ? 15.492 -2.061 -4.164 1 98.94 72 GLU A N 1
ATOM 524 C CA . GLU A 1 72 ? 14.508 -2.611 -3.238 1 98.94 72 GLU A CA 1
ATOM 525 C C . GLU A 1 72 ? 15.125 -2.898 -1.875 1 98.94 72 GLU A C 1
ATOM 527 O O . GLU A 1 72 ? 14.57 -2.52 -0.84 1 98.94 72 GLU A O 1
ATOM 532 N N . PHE A 1 73 ? 16.25 -3.516 -1.842 1 98.94 73 PHE A N 1
ATOM 533 C CA . PHE A 1 73 ? 16.844 -3.926 -0.577 1 98.94 73 PHE A CA 1
ATOM 534 C C . PHE A 1 73 ? 17.328 -2.715 0.211 1 98.94 73 PHE A C 1
ATOM 536 O O . PHE A 1 73 ? 16.906 -2.5 1.351 1 98.94 73 PHE A O 1
ATOM 543 N N . PHE A 1 74 ? 18.109 -1.896 -0.402 1 98.94 74 PHE A N 1
ATOM 544 C CA . PHE A 1 74 ? 18.719 -0.769 0.301 1 98.94 74 PHE A CA 1
ATOM 545 C C . PHE A 1 74 ? 17.734 0.385 0.42 1 98.94 74 PHE A C 1
ATOM 547 O O . PHE A 1 74 ? 17.75 1.126 1.405 1 98.94 74 PHE A O 1
ATOM 554 N N . GLY A 1 75 ? 16.922 0.583 -0.638 1 98.94 75 GLY A N 1
ATOM 555 C CA . GLY A 1 75 ? 15.828 1.535 -0.474 1 98.94 75 GLY A CA 1
ATOM 556 C C . GLY A 1 75 ? 14.883 1.172 0.655 1 98.94 75 GLY A C 1
ATOM 557 O O . GLY A 1 75 ? 14.484 2.035 1.436 1 98.94 75 GLY A O 1
ATOM 558 N N . GLY A 1 76 ? 14.562 -0.152 0.697 1 98.94 76 GLY A N 1
ATOM 559 C CA . GLY A 1 76 ? 13.766 -0.629 1.816 1 98.94 76 GLY A CA 1
ATOM 560 C C . GLY A 1 76 ? 14.422 -0.392 3.162 1 98.94 76 GLY A C 1
ATOM 561 O O . GLY A 1 76 ? 13.766 0.003 4.121 1 98.94 76 GLY A O 1
ATOM 562 N N . LEU A 1 77 ? 15.656 -0.602 3.254 1 98.94 77 LEU A N 1
ATOM 563 C CA . LEU A 1 77 ? 16.391 -0.387 4.492 1 98.94 77 LEU A CA 1
ATOM 564 C C . LEU A 1 77 ? 16.375 1.084 4.891 1 98.94 77 LEU A C 1
ATOM 566 O O . LEU A 1 77 ? 16.156 1.411 6.062 1 98.94 77 LEU A O 1
ATOM 570 N N . ALA A 1 78 ? 16.625 1.944 3.947 1 98.94 78 ALA A N 1
ATOM 571 C CA . ALA A 1 78 ? 16.578 3.381 4.207 1 98.94 78 ALA A CA 1
ATOM 572 C C . ALA A 1 78 ? 15.203 3.795 4.719 1 98.94 78 ALA A C 1
ATOM 574 O O . ALA A 1 78 ? 15.094 4.539 5.695 1 98.94 78 ALA A O 1
ATOM 575 N N . ILE A 1 79 ? 14.219 3.275 4.074 1 98.94 79 ILE A N 1
ATOM 576 C CA . ILE A 1 79 ? 12.836 3.586 4.445 1 98.94 79 ILE A CA 1
ATOM 577 C C . ILE A 1 79 ? 12.547 3.047 5.844 1 98.94 79 ILE A C 1
ATOM 579 O O . ILE A 1 79 ? 11.891 3.715 6.648 1 98.94 79 ILE A O 1
ATOM 583 N N . LEU A 1 80 ? 13 1.888 6.145 1 98.94 80 LEU A N 1
ATOM 584 C CA . LEU A 1 80 ? 12.805 1.284 7.457 1 98.94 80 LEU A CA 1
ATOM 585 C C . LEU A 1 80 ? 13.367 2.184 8.555 1 98.94 80 LEU A C 1
ATOM 587 O O . LEU A 1 80 ? 12.711 2.398 9.578 1 98.94 80 LEU A O 1
ATOM 591 N N . LEU A 1 81 ? 14.453 2.738 8.32 1 98.81 81 LEU A N 1
ATOM 592 C CA . LEU A 1 81 ? 15.156 3.545 9.312 1 98.81 81 LEU A CA 1
ATOM 593 C C . LEU A 1 81 ? 14.664 4.988 9.289 1 98.81 81 LEU A C 1
ATOM 595 O O . LEU A 1 81 ? 14.953 5.762 10.211 1 98.81 81 LEU A O 1
ATOM 599 N N . GLY A 1 82 ? 13.883 5.344 8.297 1 98.81 82 GLY A N 1
ATOM 600 C CA . GLY A 1 82 ? 13.539 6.738 8.094 1 98.81 82 GLY A CA 1
ATOM 601 C C . GLY A 1 82 ? 14.727 7.605 7.738 1 98.81 82 GLY A C 1
ATOM 602 O O . GLY A 1 82 ? 14.867 8.719 8.25 1 98.81 82 GLY A O 1
ATOM 603 N N . LEU A 1 83 ? 15.57 7.113 6.961 1 98.75 83 LEU A N 1
ATOM 604 C CA . LEU A 1 83 ? 16.766 7.801 6.492 1 98.75 83 LEU A CA 1
ATOM 605 C C . LEU A 1 83 ? 16.672 8.117 5.004 1 98.75 83 LEU A C 1
ATOM 607 O O . LEU A 1 83 ? 16.484 7.215 4.188 1 98.75 83 LEU A O 1
ATOM 611 N N . LEU A 1 84 ? 16.844 9.414 4.645 1 98.56 84 LEU A N 1
ATOM 612 C CA . LEU A 1 84 ? 16.703 9.812 3.246 1 98.56 84 LEU A CA 1
ATOM 613 C C . LEU A 1 84 ? 15.453 9.188 2.625 1 98.56 84 LEU A C 1
ATOM 615 O O . LEU A 1 84 ? 15.523 8.586 1.552 1 98.56 84 LEU A O 1
ATOM 619 N N . THR A 1 85 ? 14.398 9.328 3.297 1 98.88 85 THR A N 1
ATOM 620 C CA . THR A 1 85 ? 13.141 8.664 2.943 1 98.88 85 THR A CA 1
ATOM 621 C C . THR A 1 85 ? 12.664 9.117 1.568 1 98.88 85 THR A C 1
ATOM 623 O O . THR A 1 85 ? 12.266 8.297 0.74 1 98.88 85 THR A O 1
ATOM 626 N N . ARG A 1 86 ? 12.719 10.352 1.22 1 98.88 86 ARG A N 1
ATOM 627 C CA . ARG A 1 86 ? 12.203 10.859 -0.05 1 98.88 86 ARG A CA 1
ATOM 628 C C . ARG A 1 86 ? 13.008 10.312 -1.223 1 98.88 86 ARG A C 1
ATOM 630 O O . ARG A 1 86 ? 12.445 9.773 -2.176 1 98.88 86 ARG A O 1
ATOM 637 N N . PRO A 1 87 ? 14.383 10.344 -1.179 1 98.88 87 PRO A N 1
ATOM 638 C CA . PRO A 1 87 ? 15.156 9.742 -2.266 1 98.88 87 PRO A CA 1
ATOM 639 C C . PRO A 1 87 ? 14.914 8.242 -2.398 1 98.88 87 PRO A C 1
ATOM 641 O O . PRO A 1 87 ? 14.781 7.727 -3.514 1 98.88 87 PRO A O 1
ATOM 644 N N . ALA A 1 88 ? 14.852 7.57 -1.309 1 98.94 88 ALA A N 1
ATOM 645 C CA . ALA A 1 88 ? 14.578 6.133 -1.336 1 98.94 88 ALA A CA 1
ATOM 646 C C . ALA A 1 88 ? 13.203 5.848 -1.922 1 98.94 88 ALA A C 1
ATOM 648 O O . ALA A 1 88 ? 13.039 4.926 -2.725 1 98.94 88 ALA A O 1
ATOM 649 N N . ALA A 1 89 ? 12.25 6.625 -1.539 1 98.94 89 ALA A N 1
ATOM 650 C CA . ALA A 1 89 ? 10.891 6.465 -2.041 1 98.94 89 ALA A CA 1
ATOM 651 C C . ALA A 1 89 ? 10.828 6.723 -3.543 1 98.94 89 ALA A C 1
ATOM 653 O O . ALA A 1 89 ? 10.055 6.074 -4.258 1 98.94 89 ALA A O 1
ATOM 654 N N . LEU A 1 90 ? 11.578 7.641 -4.035 1 98.94 90 LEU A N 1
ATOM 655 C CA . LEU A 1 90 ? 11.641 7.895 -5.473 1 98.94 90 LEU A CA 1
ATOM 656 C C . LEU A 1 90 ? 12.164 6.672 -6.219 1 98.94 90 LEU A C 1
ATOM 658 O O . LEU A 1 90 ? 11.578 6.25 -7.215 1 98.94 90 LEU A O 1
ATOM 662 N N . VAL A 1 91 ? 13.234 6.133 -5.742 1 98.94 91 VAL A N 1
ATOM 663 C CA . VAL A 1 91 ? 13.836 4.953 -6.359 1 98.94 91 VAL A CA 1
ATOM 664 C C . VAL A 1 91 ? 12.82 3.812 -6.387 1 98.94 91 VAL A C 1
ATOM 666 O O . VAL A 1 91 ? 12.648 3.152 -7.414 1 98.94 91 VAL A O 1
ATOM 669 N N . LEU A 1 92 ? 12.156 3.609 -5.312 1 98.94 92 LEU A N 1
ATOM 670 C CA . LEU A 1 92 ? 11.195 2.514 -5.211 1 98.94 92 LEU A CA 1
ATOM 671 C C . LEU A 1 92 ? 9.977 2.773 -6.09 1 98.94 92 LEU A C 1
ATOM 673 O O . LEU A 1 92 ? 9.406 1.842 -6.66 1 98.94 92 LEU A O 1
ATOM 677 N N . SER A 1 93 ? 9.547 4.035 -6.18 1 98.94 93 SER A N 1
ATOM 678 C CA . SER A 1 93 ? 8.445 4.383 -7.082 1 98.94 93 SER A CA 1
ATOM 679 C C . SER A 1 93 ? 8.797 4.043 -8.523 1 98.94 93 SER A C 1
ATOM 681 O O . SER A 1 93 ? 7.984 3.441 -9.242 1 98.94 93 SER A O 1
ATOM 683 N N . VAL A 1 94 ? 9.977 4.395 -8.922 1 98.94 94 VAL A N 1
ATOM 684 C CA . VAL A 1 94 ? 10.422 4.105 -10.281 1 98.94 94 VAL A CA 1
ATOM 685 C C . VAL A 1 94 ? 10.492 2.596 -10.492 1 98.94 94 VAL A C 1
ATOM 687 O O . VAL A 1 94 ? 10.055 2.086 -11.531 1 98.94 94 VAL A O 1
ATOM 690 N N . THR A 1 95 ? 11.023 1.887 -9.516 1 98.81 95 THR A N 1
ATOM 691 C CA . THR A 1 95 ? 11.117 0.433 -9.586 1 98.81 95 THR A CA 1
ATOM 692 C C . THR A 1 95 ? 9.734 -0.182 -9.789 1 98.81 95 THR A C 1
ATOM 694 O O . THR A 1 95 ? 9.562 -1.085 -10.609 1 98.81 95 THR A O 1
ATOM 697 N N . MET A 1 96 ? 8.742 0.332 -9.109 1 98.94 96 MET A N 1
ATOM 698 C CA . MET A 1 96 ? 7.391 -0.213 -9.234 1 98.94 96 MET A CA 1
ATOM 699 C C . MET A 1 96 ? 6.785 0.133 -10.586 1 98.94 96 MET A C 1
ATOM 701 O O . MET A 1 96 ? 6.047 -0.666 -11.164 1 98.94 96 MET A O 1
ATOM 705 N N . LEU A 1 97 ? 7.043 1.346 -11.07 1 98.88 97 LEU A N 1
ATOM 706 C CA . LEU A 1 97 ? 6.551 1.703 -12.398 1 98.88 97 LEU A CA 1
ATOM 707 C C . LEU A 1 97 ? 7.121 0.769 -13.453 1 98.88 97 LEU A C 1
ATOM 709 O O . LEU A 1 97 ? 6.391 0.306 -14.336 1 98.88 97 LEU A O 1
ATOM 713 N N . VAL A 1 98 ? 8.391 0.517 -13.359 1 98.69 98 VAL A N 1
ATOM 714 C CA . VAL A 1 98 ? 9.023 -0.392 -14.305 1 98.69 98 VAL A CA 1
ATOM 715 C C . VAL A 1 98 ? 8.398 -1.778 -14.195 1 98.69 98 VAL A C 1
ATOM 717 O O . VAL A 1 98 ? 8.055 -2.395 -15.211 1 98.69 98 VAL A O 1
ATOM 720 N N . ALA A 1 99 ? 8.211 -2.32 -13 1 98.31 99 ALA A N 1
ATOM 721 C CA . ALA A 1 99 ? 7.617 -3.641 -12.797 1 98.31 99 ALA A CA 1
ATOM 722 C C . ALA A 1 99 ? 6.195 -3.697 -13.352 1 98.31 99 ALA A C 1
ATOM 724 O O . ALA A 1 99 ? 5.824 -4.656 -14.031 1 98.31 99 ALA A O 1
ATOM 725 N N . ILE A 1 100 ? 5.414 -2.66 -13.055 1 98.75 100 ILE A N 1
ATOM 726 C CA . ILE A 1 100 ? 4.016 -2.625 -13.469 1 98.75 100 ILE A CA 1
ATOM 727 C C . ILE A 1 100 ? 3.926 -2.674 -14.992 1 98.75 100 ILE A C 1
ATOM 729 O O . ILE A 1 100 ? 3.207 -3.506 -15.555 1 98.75 100 ILE A O 1
ATOM 733 N N . PHE A 1 101 ? 4.684 -1.921 -15.695 1 98.25 101 PHE A N 1
ATOM 734 C CA . PHE A 1 101 ? 4.48 -1.768 -17.125 1 98.25 101 PHE A CA 1
ATOM 735 C C . PHE A 1 101 ? 5.234 -2.846 -17.906 1 98.25 101 PHE A C 1
ATOM 737 O O . PHE A 1 101 ? 4.828 -3.229 -19 1 98.25 101 PHE A O 1
ATOM 744 N N . SER A 1 102 ? 6.301 -3.436 -17.375 1 97.88 102 SER A N 1
ATOM 745 C CA . SER A 1 102 ? 7.074 -4.441 -18.094 1 97.88 102 SER A CA 1
ATOM 746 C C . SER A 1 102 ? 6.516 -5.844 -17.844 1 97.88 102 SER A C 1
ATOM 748 O O . SER A 1 102 ? 6.711 -6.742 -18.672 1 97.88 102 SER A O 1
ATOM 750 N N . VAL A 1 103 ? 5.844 -5.984 -16.688 1 97.31 103 VAL A N 1
ATOM 751 C CA . VAL A 1 103 ? 5.516 -7.352 -16.312 1 97.31 103 VAL A CA 1
ATOM 752 C C . VAL A 1 103 ? 4.004 -7.496 -16.156 1 97.31 103 VAL A C 1
ATOM 754 O O . VAL A 1 103 ? 3.422 -8.5 -16.578 1 97.31 103 VAL A O 1
ATOM 757 N N . HIS A 1 104 ? 3.312 -6.523 -15.594 1 98.19 104 HIS A N 1
ATOM 758 C CA . HIS A 1 104 ? 2.016 -6.816 -15 1 98.19 104 HIS A CA 1
ATOM 759 C C . HIS A 1 104 ? 0.893 -6.094 -15.734 1 98.19 104 HIS A C 1
ATOM 761 O O . HIS A 1 104 ? -0.256 -6.539 -15.711 1 98.19 104 HIS A O 1
ATOM 767 N N . PHE A 1 105 ? 1.177 -5.039 -16.438 1 97.88 105 PHE A N 1
ATOM 768 C CA . PHE A 1 105 ? 0.144 -4.145 -16.938 1 97.88 105 PHE A CA 1
ATOM 769 C C . PHE A 1 105 ? -0.77 -4.871 -17.922 1 97.88 105 PHE A C 1
ATOM 771 O O . PHE A 1 105 ? -1.993 -4.723 -17.859 1 97.88 105 PHE A O 1
ATOM 778 N N . SER A 1 106 ? -0.197 -5.727 -18.766 1 97.94 106 SER A N 1
ATOM 779 C CA . SER A 1 106 ? -0.956 -6.391 -19.828 1 97.94 106 SER A CA 1
ATOM 780 C C . SER A 1 106 ? -1.896 -7.445 -19.25 1 97.94 106 SER A C 1
ATOM 782 O O . SER A 1 106 ? -2.787 -7.938 -19.938 1 97.94 106 SER A O 1
ATOM 784 N N . HIS A 1 107 ? -1.742 -7.719 -17.984 1 98 107 HIS A N 1
ATOM 785 C CA . HIS A 1 107 ? -2.518 -8.789 -17.359 1 98 107 HIS A CA 1
ATOM 786 C C . HIS A 1 107 ? -3.721 -8.227 -16.609 1 98 107 HIS A C 1
ATOM 788 O O . HIS A 1 107 ? -4.453 -8.969 -15.953 1 98 107 HIS A O 1
ATOM 794 N N . GLY A 1 108 ? -3.848 -6.859 -16.688 1 97.94 108 GLY A N 1
ATOM 795 C CA . GLY A 1 108 ? -4.973 -6.25 -16 1 97.94 108 GLY A CA 1
ATOM 796 C C . GLY A 1 108 ? -4.684 -5.957 -14.539 1 97.94 108 GLY A C 1
ATOM 797 O O . GLY A 1 108 ? -3.525 -5.949 -14.117 1 97.94 108 GLY A O 1
ATOM 798 N N . LEU A 1 109 ? -5.68 -5.77 -13.703 1 98.5 109 LEU A N 1
ATOM 799 C CA . LEU A 1 109 ? -5.535 -5.262 -12.336 1 98.5 109 LEU A CA 1
ATOM 800 C C . LEU A 1 109 ? -5.215 -6.395 -11.367 1 98.5 109 LEU A C 1
ATOM 802 O O . LEU A 1 109 ? -4.309 -6.273 -10.547 1 98.5 109 LEU A O 1
ATOM 806 N N . PHE A 1 110 ? -5.805 -7.547 -11.555 1 98.25 110 PHE A N 1
ATOM 807 C CA . PHE A 1 110 ? -5.902 -8.523 -10.477 1 98.25 110 PHE A CA 1
ATOM 808 C C . PHE A 1 110 ? -4.672 -9.422 -10.445 1 98.25 110 PHE A C 1
ATOM 810 O O . PHE A 1 110 ? -4.211 -9.883 -11.492 1 98.25 110 PHE A O 1
ATOM 817 N N . LEU A 1 111 ? -4.289 -9.797 -9.258 1 96 111 LEU A N 1
ATOM 818 C CA . LEU A 1 111 ? -3.137 -10.664 -9.016 1 96 111 LEU A CA 1
ATOM 819 C C . LEU A 1 111 ? -3.381 -12.062 -9.562 1 96 111 LEU A C 1
ATOM 821 O O . LEU A 1 111 ? -2.443 -12.742 -9.992 1 96 111 LEU A O 1
ATOM 825 N N . SER A 1 112 ? -4.566 -12.484 -9.461 1 93.31 112 SER A N 1
ATOM 826 C CA . SER A 1 112 ? -4.906 -13.852 -9.852 1 93.31 112 SER A CA 1
ATOM 827 C C . SER A 1 112 ? -4.484 -14.133 -11.289 1 93.31 112 SER A C 1
ATOM 829 O O . SER A 1 112 ? -4.211 -15.281 -11.648 1 93.31 112 SER A O 1
ATOM 831 N N . ASN A 1 113 ? -4.359 -13.102 -12.102 1 94.88 113 ASN A N 1
ATOM 832 C CA . ASN A 1 113 ? -3.924 -13.25 -13.484 1 94.88 113 ASN A CA 1
ATOM 833 C C . ASN A 1 113 ? -2.529 -12.664 -13.695 1 94.88 113 ASN A C 1
ATOM 835 O O . ASN A 1 113 ? -2.15 -12.352 -14.828 1 94.88 113 ASN A O 1
ATOM 839 N N . GLY A 1 114 ? -1.856 -12.359 -12.602 1 96.56 114 GLY A N 1
ATOM 840 C CA . GLY A 1 114 ? -0.552 -11.727 -12.719 1 96.56 114 GLY A CA 1
ATOM 841 C C . GLY A 1 114 ? -0.632 -10.227 -12.891 1 96.56 114 GLY A C 1
ATOM 842 O O . GLY A 1 114 ? 0.29 -9.609 -13.43 1 96.56 114 GLY A O 1
ATOM 843 N N . GLY A 1 115 ? -1.716 -9.594 -12.492 1 98.25 115 GLY A N 1
ATOM 844 C CA . GLY A 1 115 ? -1.995 -8.188 -12.711 1 98.25 115 GLY A CA 1
ATOM 845 C C . GLY A 1 115 ? -1.165 -7.27 -11.836 1 98.25 115 GLY A C 1
ATOM 846 O O . GLY A 1 115 ? -0.271 -7.727 -11.125 1 98.25 115 GLY A O 1
ATOM 847 N N . TYR A 1 116 ? -1.509 -5.969 -11.867 1 98.75 116 TYR A N 1
ATOM 848 C CA . TYR A 1 116 ? -0.567 -4.98 -11.352 1 98.75 116 TYR A CA 1
ATOM 849 C C . TYR A 1 116 ? -1.038 -4.43 -10.008 1 98.75 116 TYR A C 1
ATOM 851 O O . TYR A 1 116 ? -0.466 -3.467 -9.492 1 98.75 116 TYR A O 1
ATOM 859 N N . GLU A 1 117 ? -2.002 -4.969 -9.359 1 98.75 117 GLU A N 1
ATOM 860 C CA . GLU A 1 117 ? -2.57 -4.355 -8.164 1 98.75 117 GLU A CA 1
ATOM 861 C C . GLU A 1 117 ? -1.564 -4.348 -7.016 1 98.75 117 GLU A C 1
ATOM 863 O O . GLU A 1 117 ? -1.549 -3.422 -6.199 1 98.75 117 GLU A O 1
ATOM 868 N N . PHE A 1 118 ? -0.742 -5.418 -6.926 1 98.75 118 PHE A N 1
ATOM 869 C CA . PHE A 1 118 ? 0.261 -5.414 -5.867 1 98.75 118 PHE A CA 1
ATOM 870 C C . PHE A 1 118 ? 1.274 -4.297 -6.09 1 98.75 118 PHE A C 1
ATOM 872 O O . PHE A 1 118 ? 1.545 -3.508 -5.18 1 98.75 118 PHE A O 1
ATOM 879 N N . GLY A 1 119 ? 1.833 -4.238 -7.305 1 98.81 119 GLY A N 1
ATOM 880 C CA . GLY A 1 119 ? 2.729 -3.143 -7.645 1 98.81 119 GLY A CA 1
ATOM 881 C C . GLY A 1 119 ? 2.1 -1.775 -7.449 1 98.81 119 GLY A C 1
ATOM 882 O O . GLY A 1 119 ? 2.766 -0.839 -7 1 98.81 119 GLY A O 1
ATOM 883 N N . LEU A 1 120 ? 0.856 -1.7 -7.773 1 98.94 120 LEU A N 1
ATOM 884 C CA . LEU A 1 120 ? 0.126 -0.444 -7.641 1 98.94 120 LEU A CA 1
ATOM 885 C C . LEU A 1 120 ? 0.031 -0.024 -6.176 1 98.94 120 LEU A C 1
ATOM 887 O O . LEU A 1 120 ? 0.181 1.156 -5.855 1 98.94 120 LEU A O 1
ATOM 891 N N . ALA A 1 121 ? -0.223 -0.958 -5.289 1 98.94 121 ALA A N 1
ATOM 892 C C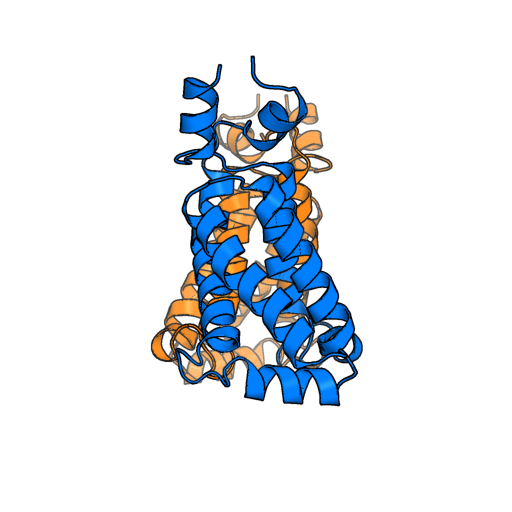A . ALA A 1 121 ? -0.287 -0.657 -3.863 1 98.94 121 ALA A CA 1
ATOM 893 C C . ALA A 1 121 ? 1.062 -0.17 -3.344 1 98.94 121 ALA A C 1
ATOM 895 O O . ALA A 1 121 ? 1.131 0.812 -2.6 1 98.94 121 ALA A O 1
ATOM 896 N N . LEU A 1 122 ? 2.113 -0.844 -3.744 1 98.94 122 LEU A N 1
ATOM 897 C CA . LEU A 1 122 ? 3.449 -0.452 -3.311 1 98.94 122 LEU A CA 1
ATOM 898 C C . LEU A 1 122 ? 3.836 0.902 -3.896 1 98.94 122 LEU A C 1
ATOM 900 O O . LEU A 1 122 ? 4.492 1.707 -3.23 1 98.94 122 LEU A O 1
ATOM 904 N N . LEU A 1 123 ? 3.43 1.126 -5.125 1 98.94 123 LEU A N 1
ATOM 905 C CA . LEU A 1 123 ? 3.664 2.422 -5.75 1 98.94 123 LEU A CA 1
ATOM 906 C C . LEU A 1 123 ? 2.953 3.533 -4.984 1 98.94 123 LEU A C 1
ATOM 908 O O . LEU A 1 123 ? 3.537 4.586 -4.727 1 98.94 123 LEU A O 1
ATOM 912 N N . ALA A 1 124 ? 1.737 3.273 -4.652 1 98.94 124 ALA A N 1
ATOM 913 C CA . ALA A 1 124 ? 0.953 4.254 -3.906 1 98.94 124 ALA A CA 1
ATOM 914 C C . ALA A 1 124 ? 1.647 4.637 -2.602 1 98.94 124 ALA A C 1
ATOM 916 O O . ALA A 1 124 ? 1.765 5.82 -2.275 1 98.94 124 ALA A O 1
ATOM 917 N N . GLY A 1 125 ? 2.084 3.604 -1.886 1 98.94 125 GLY A N 1
ATOM 918 C CA . GLY A 1 125 ? 2.797 3.861 -0.645 1 98.94 125 GLY A CA 1
ATOM 919 C C . GLY A 1 125 ? 4.098 4.613 -0.849 1 98.94 125 GLY A C 1
ATOM 920 O O . GLY A 1 125 ? 4.418 5.535 -0.094 1 98.94 125 GLY A O 1
ATOM 921 N N . SER A 1 126 ? 4.828 4.262 -1.841 1 98.94 126 SER A N 1
ATOM 922 C CA . SER A 1 126 ? 6.113 4.898 -2.121 1 98.94 126 SER A CA 1
ATOM 923 C C . SER A 1 126 ? 5.926 6.359 -2.52 1 98.94 126 SER A C 1
ATOM 925 O O . SER A 1 126 ? 6.664 7.23 -2.053 1 98.94 126 SER A O 1
ATOM 927 N N . VAL A 1 127 ? 4.945 6.613 -3.34 1 98.94 127 VAL A N 1
ATOM 928 C CA . VAL A 1 127 ? 4.68 7.984 -3.762 1 98.94 127 VAL A CA 1
ATOM 929 C C . VAL A 1 127 ? 4.207 8.812 -2.568 1 98.94 127 VAL A C 1
ATOM 931 O O . VAL A 1 127 ? 4.582 9.977 -2.426 1 98.94 127 VAL A O 1
ATOM 934 N N . SER A 1 128 ? 3.373 8.211 -1.766 1 98.94 128 SER A N 1
ATOM 935 C CA . SER A 1 128 ? 2.939 8.906 -0.557 1 98.94 128 SER A CA 1
ATOM 936 C C . SER A 1 128 ? 4.129 9.305 0.31 1 98.94 128 SER A C 1
ATOM 938 O O . SER A 1 128 ? 4.18 10.414 0.83 1 98.94 128 SER A O 1
ATOM 940 N N . LEU A 1 129 ? 5.102 8.43 0.45 1 98.94 129 LEU A N 1
ATOM 941 C CA . LEU A 1 129 ? 6.289 8.703 1.25 1 98.94 129 LEU A CA 1
ATOM 942 C C . LEU A 1 129 ? 7.18 9.734 0.57 1 98.94 129 LEU A C 1
ATOM 944 O O . LEU A 1 129 ? 7.832 10.539 1.243 1 98.94 129 LEU A O 1
ATOM 948 N N . LEU A 1 130 ? 7.18 9.68 -0.724 1 98.88 130 LEU A N 1
ATOM 949 C CA . LEU A 1 130 ? 7.922 10.688 -1.473 1 98.88 130 LEU A CA 1
ATOM 950 C C . LEU A 1 130 ? 7.418 12.094 -1.146 1 98.88 130 LEU A C 1
ATOM 952 O O . LEU A 1 130 ? 8.211 13.031 -1.026 1 98.88 130 LEU A O 1
ATOM 956 N N . ILE A 1 131 ? 6.172 12.203 -0.95 1 98.81 131 ILE A N 1
ATOM 957 C CA . ILE A 1 131 ? 5.535 13.492 -0.696 1 98.81 131 ILE A CA 1
ATOM 958 C C . ILE A 1 131 ? 5.652 13.836 0.787 1 98.81 131 ILE A C 1
ATOM 960 O O . ILE A 1 131 ? 6.016 14.961 1.141 1 98.81 131 ILE A O 1
ATOM 964 N N . SER A 1 132 ? 5.457 12.906 1.676 1 98.38 132 SER A N 1
ATOM 965 C CA . SER A 1 132 ? 5.312 13.195 3.1 1 98.38 132 SER A CA 1
ATOM 966 C C . SER A 1 132 ? 6.668 13.211 3.799 1 98.38 132 SER A C 1
ATOM 968 O O . SER A 1 132 ? 6.824 13.852 4.844 1 98.38 132 SER A O 1
ATOM 970 N N . GLY A 1 133 ? 7.574 12.461 3.262 1 98.56 133 GLY A N 1
ATOM 971 C CA . GLY A 1 133 ? 8.789 12.219 4.02 1 98.56 133 GLY A CA 1
ATOM 972 C C . GLY A 1 133 ? 8.633 11.156 5.086 1 98.56 133 GLY A C 1
ATOM 973 O O . GLY A 1 133 ? 7.75 10.297 4.988 1 98.56 133 GLY A O 1
ATOM 974 N N . ALA A 1 134 ? 9.445 11.234 6.086 1 98.69 134 ALA A N 1
ATOM 975 C CA . ALA A 1 134 ? 9.648 10.094 6.973 1 98.69 134 ALA A CA 1
ATOM 976 C C . ALA A 1 134 ? 8.641 10.102 8.117 1 98.69 134 ALA A C 1
ATOM 978 O O . ALA A 1 134 ? 8.32 9.047 8.68 1 98.69 134 ALA A O 1
ATOM 979 N N . GLY A 1 135 ? 8.203 11.219 8.5 1 98.31 135 GLY A N 1
ATOM 980 C CA . GLY A 1 135 ? 7.34 11.32 9.664 1 98.31 135 GLY A CA 1
ATOM 981 C C . GLY A 1 135 ? 8.078 11.07 10.969 1 98.31 135 GLY A C 1
ATOM 982 O O . GLY A 1 135 ? 9.273 11.336 11.07 1 98.31 135 GLY A O 1
ATOM 983 N N . ARG A 1 136 ? 7.285 10.672 11.938 1 98.19 136 ARG A N 1
ATOM 984 C CA . ARG A 1 136 ? 7.848 10.477 13.273 1 98.19 136 ARG A C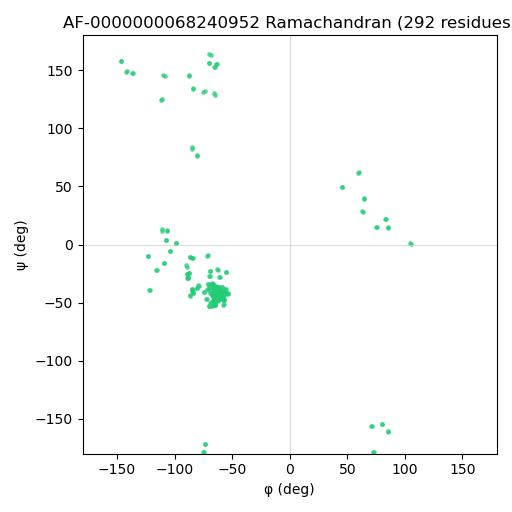A 1
ATOM 985 C C . ARG A 1 136 ? 8.766 9.258 13.312 1 98.19 136 ARG A C 1
ATOM 987 O O . ARG A 1 136 ? 8.664 8.375 12.453 1 98.19 136 ARG A O 1
ATOM 994 N N . LEU A 1 137 ? 9.727 9.258 14.305 1 97.94 137 LEU A N 1
ATOM 995 C CA . LEU A 1 137 ? 10.648 8.156 14.562 1 97.94 137 LEU A CA 1
ATOM 996 C C . LEU A 1 137 ? 11.5 7.859 13.336 1 97.94 137 LEU A C 1
ATOM 998 O O . LEU A 1 137 ? 11.477 6.742 12.812 1 97.94 137 LEU A O 1
ATOM 1002 N N . SER A 1 138 ? 12.242 8.859 12.969 1 98.44 138 SER A N 1
ATOM 1003 C CA . SER A 1 138 ? 13.039 8.742 11.75 1 98.44 138 SER A CA 1
ATOM 1004 C C . SER A 1 138 ? 14.445 9.289 11.961 1 98.44 138 SER A C 1
ATOM 1006 O O . SER A 1 138 ? 14.641 10.25 12.711 1 98.44 138 SER A O 1
ATOM 1008 N N . LEU A 1 139 ? 15.391 8.734 11.32 1 98.44 139 LEU A N 1
ATOM 1009 C CA . LEU A 1 139 ? 16.75 9.242 11.336 1 98.44 139 LEU A CA 1
ATOM 1010 C C . LEU A 1 139 ? 16.844 10.57 10.594 1 98.44 139 LEU A C 1
ATOM 1012 O O . LEU A 1 139 ? 17.766 11.359 10.836 1 98.44 139 LEU A O 1
ATOM 1016 N N . ASP A 1 140 ? 15.945 10.758 9.641 1 98.06 140 ASP A N 1
ATOM 1017 C CA . ASP A 1 140 ? 15.898 12.055 8.977 1 98.06 140 ASP A CA 1
ATOM 1018 C C . ASP A 1 140 ? 15.758 13.188 9.992 1 98.06 140 ASP A C 1
ATOM 1020 O O . ASP A 1 140 ? 16.422 14.227 9.859 1 98.06 140 ASP A O 1
ATOM 1024 N N . ASN A 1 141 ? 14.914 12.945 10.977 1 96.06 141 ASN A N 1
ATOM 1025 C CA . ASN A 1 141 ? 14.703 13.961 12 1 96.06 141 ASN A CA 1
ATOM 1026 C C . ASN A 1 141 ? 15.961 14.203 12.812 1 96.06 141 ASN A C 1
ATOM 1028 O O . ASN A 1 141 ? 16.266 15.352 13.164 1 96.06 141 ASN A O 1
ATOM 1032 N N . LEU A 1 142 ? 16.641 13.242 13.094 1 95.94 142 LEU A N 1
ATOM 1033 C CA . LEU A 1 142 ? 17.875 13.359 13.859 1 95.94 142 LEU A CA 1
ATOM 1034 C C . LEU A 1 142 ? 18.938 14.102 13.062 1 95.94 142 LEU A C 1
ATOM 1036 O O . LEU A 1 142 ? 19.656 14.953 13.617 1 95.94 142 LEU A O 1
ATOM 1040 N N . LEU A 1 143 ? 19.031 13.766 11.883 1 95.38 143 LEU A N 1
ATOM 1041 C CA . LEU A 1 143 ? 20.016 14.414 11.023 1 95.38 143 LEU A CA 1
ATOM 1042 C C . LEU A 1 143 ? 19.703 15.891 10.836 1 95.38 143 LEU A C 1
ATOM 1044 O O . LEU A 1 143 ? 20.609 16.734 10.812 1 95.38 143 LEU A O 1
ATOM 1048 N N . LEU A 1 144 ? 18.453 16.172 10.625 1 93.75 144 LEU A N 1
ATOM 1049 C CA . LEU A 1 144 ? 18.016 17.547 10.469 1 93.75 144 LEU A CA 1
ATOM 1050 C C . LEU A 1 144 ? 18.406 18.391 11.68 1 93.75 144 LEU A C 1
ATOM 1052 O O . LEU A 1 144 ? 18.859 19.516 11.539 1 93.75 144 LEU A O 1
ATOM 1056 N N . LYS A 1 145 ? 18.266 17.828 12.836 1 92.69 145 LYS A N 1
ATOM 1057 C CA . LYS A 1 145 ? 18.625 18.5 14.078 1 92.69 145 LYS A CA 1
ATOM 1058 C C . LYS A 1 145 ? 20.125 18.688 14.203 1 92.69 145 LYS A C 1
ATOM 1060 O O . LYS A 1 145 ? 20.594 19.734 14.68 1 92.69 145 LYS A O 1
ATOM 1065 N N . ARG A 1 146 ? 20.812 17.75 13.695 1 92.62 146 ARG A N 1
ATOM 1066 C CA . ARG A 1 146 ? 22.266 17.766 13.836 1 92.62 146 ARG A CA 1
ATOM 1067 C C . ARG A 1 146 ? 22.891 18.734 12.836 1 92.62 146 ARG A C 1
ATOM 1069 O O . ARG A 1 146 ? 23.922 19.359 13.133 1 92.62 146 ARG A O 1
ATOM 1076 N N . LEU A 1 147 ? 22.328 18.781 11.742 1 90.88 147 LEU A N 1
ATOM 1077 C CA . LEU A 1 147 ? 22.922 19.594 10.68 1 90.88 147 LEU A CA 1
ATOM 1078 C C . LEU A 1 147 ? 22.391 21.016 10.727 1 90.88 147 LEU A C 1
ATOM 1080 O O . LEU A 1 147 ? 22.953 21.906 10.07 1 90.88 147 LEU A O 1
ATOM 1084 N N . ALA A 1 148 ? 21.297 21.297 11.375 1 83.88 148 ALA A N 1
ATOM 1085 C CA . ALA A 1 148 ? 20.75 22.641 11.508 1 83.88 148 ALA A CA 1
ATOM 1086 C C . ALA A 1 148 ? 21.625 23.484 12.438 1 83.88 148 ALA A C 1
ATOM 1088 O O . ALA A 1 148 ? 22.266 22.969 13.344 1 83.88 148 ALA A O 1
ATOM 1089 N N . MET B 1 1 ? -23.219 23.219 15.57 1 74 1 MET B N 1
ATOM 1090 C CA . MET B 1 1 ? -21.797 23.094 15.852 1 74 1 MET B CA 1
ATOM 1091 C C . MET B 1 1 ? -21.344 21.641 15.695 1 74 1 MET B C 1
ATOM 1093 O O . MET B 1 1 ? -22.016 20.719 16.156 1 74 1 MET B O 1
ATOM 1097 N N . MET B 1 2 ? -20.422 21.484 14.945 1 84.75 2 MET B N 1
ATOM 1098 C CA . MET B 1 2 ? -19.969 20.125 14.719 1 84.75 2 MET B CA 1
ATOM 1099 C C . MET B 1 2 ? -19.391 19.516 16 1 84.75 2 MET B C 1
ATOM 1101 O O . MET B 1 2 ? -18.656 20.188 16.719 1 84.75 2 MET B O 1
ATOM 1105 N N . ASN B 1 3 ? -19.859 18.359 16.344 1 89.88 3 ASN B N 1
ATOM 1106 C CA . ASN B 1 3 ? -19.281 17.75 17.531 1 89.88 3 ASN B CA 1
ATOM 1107 C C . ASN B 1 3 ? -17.828 17.328 17.312 1 89.88 3 ASN B C 1
ATOM 1109 O O . ASN B 1 3 ? -17.359 17.312 16.172 1 89.88 3 ASN B O 1
ATOM 1113 N N . THR B 1 4 ? -17.203 17.109 18.359 1 91.75 4 THR B N 1
ATOM 1114 C CA . THR B 1 4 ? -15.758 16.906 18.359 1 91.75 4 THR B CA 1
ATOM 1115 C C . THR B 1 4 ? -15.391 15.656 17.562 1 91.75 4 THR B C 1
ATOM 1117 O O . THR B 1 4 ? -14.375 15.641 16.859 1 91.75 4 THR B O 1
ATOM 1120 N N . LEU B 1 5 ? -16.203 14.617 17.641 1 93.56 5 LEU B N 1
ATOM 1121 C CA . LEU B 1 5 ? -15.93 13.367 16.938 1 93.56 5 LEU B CA 1
ATOM 1122 C C . LEU B 1 5 ? -16.031 13.57 15.43 1 93.56 5 LEU B C 1
ATOM 1124 O O . LEU B 1 5 ? -15.195 13.047 14.68 1 93.56 5 LEU B O 1
ATOM 1128 N N . LEU B 1 6 ? -17.047 14.25 15.062 1 93.44 6 LEU B N 1
ATOM 1129 C CA . LEU B 1 6 ? -17.234 14.523 13.641 1 93.44 6 LEU B CA 1
ATOM 1130 C C . LEU B 1 6 ? -16.109 15.398 13.102 1 93.44 6 LEU B C 1
ATOM 1132 O O . LEU B 1 6 ? -15.609 15.172 12 1 93.44 6 LEU B O 1
ATOM 1136 N N . LYS B 1 7 ? -15.75 16.359 13.836 1 95.12 7 LYS B N 1
ATOM 1137 C CA . LYS B 1 7 ? -14.656 17.234 13.43 1 95.12 7 LYS B CA 1
ATOM 1138 C C . LYS B 1 7 ? -13.367 16.453 13.242 1 95.12 7 LYS B C 1
ATOM 1140 O O . LYS B 1 7 ? -12.656 16.656 12.25 1 95.12 7 LYS B O 1
ATOM 1145 N N . THR B 1 8 ? -13.086 15.594 14.227 1 95.38 8 THR B N 1
ATOM 1146 C CA . THR B 1 8 ? -11.883 14.781 14.148 1 95.38 8 THR B CA 1
ATOM 1147 C C . THR B 1 8 ? -11.922 13.867 12.922 1 95.38 8 THR B C 1
ATOM 1149 O O . THR B 1 8 ? -10.914 13.68 12.242 1 95.38 8 THR B O 1
ATOM 1152 N N . ALA B 1 9 ? -13.07 13.391 12.625 1 97.06 9 ALA B N 1
ATOM 1153 C CA . ALA B 1 9 ? -13.242 12.453 11.508 1 97.06 9 ALA B CA 1
ATOM 1154 C C . ALA B 1 9 ? -13.031 13.148 10.172 1 97.06 9 ALA B C 1
ATOM 1156 O O . ALA B 1 9 ? -12.57 12.531 9.211 1 97.06 9 ALA B O 1
ATOM 1157 N N . LEU B 1 10 ? -13.203 14.477 10.148 1 97.31 10 LEU B N 1
ATOM 1158 C CA . LEU B 1 10 ? -13.25 15.148 8.852 1 97.31 10 LEU B CA 1
ATOM 1159 C C . LEU B 1 10 ? -12 15.984 8.633 1 97.31 10 LEU B C 1
ATOM 1161 O O . LEU B 1 10 ? -11.711 16.391 7.5 1 97.31 10 LEU B O 1
ATOM 1165 N N . THR B 1 11 ? -11.25 16.25 9.703 1 97.12 11 THR B N 1
ATOM 1166 C CA . THR B 1 11 ? -10.094 17.125 9.602 1 97.12 11 THR B CA 1
ATOM 1167 C C . THR B 1 11 ? -8.867 16.359 9.125 1 97.12 11 THR B C 1
ATOM 1169 O O . THR B 1 11 ? -8.594 15.258 9.602 1 97.12 11 THR B O 1
ATOM 1172 N N . SER B 1 12 ? -8.125 16.906 8.172 1 96.94 12 SER B N 1
ATOM 1173 C CA . SER B 1 12 ? -6.898 16.281 7.68 1 96.94 12 SER B CA 1
ATOM 1174 C C . SER B 1 12 ? -5.875 17.344 7.277 1 96.94 12 SER B C 1
ATOM 1176 O O . SER B 1 12 ? -6.215 18.516 7.105 1 96.94 12 SER B O 1
ATOM 1178 N N . PRO B 1 13 ? -4.656 16.938 7.262 1 96.12 13 PRO B N 1
ATOM 1179 C CA . PRO B 1 13 ? -3.631 17.891 6.836 1 96.12 13 PRO B CA 1
ATOM 1180 C C . PRO B 1 13 ? -3.811 18.344 5.391 1 96.12 13 PRO B C 1
ATOM 1182 O O . PRO B 1 13 ? -4.414 17.625 4.586 1 96.12 13 PRO B O 1
ATOM 1185 N N . ASN B 1 14 ? -3.266 19.547 5.148 1 96.75 14 ASN B N 1
ATOM 1186 C CA . ASN B 1 14 ? -3.193 20.031 3.773 1 96.75 14 ASN B CA 1
ATOM 1187 C C . ASN B 1 14 ? -2.012 19.422 3.023 1 96.75 14 ASN B C 1
ATOM 1189 O O . ASN B 1 14 ? -1.009 20.094 2.783 1 96.75 14 ASN B O 1
ATOM 1193 N N . SER B 1 15 ? -2.139 18.188 2.623 1 98.38 15 SER B N 1
ATOM 1194 C CA . SER B 1 15 ? -1.063 17.422 2.006 1 98.38 15 SER B CA 1
ATOM 1195 C C . SER B 1 15 ? -1.593 16.547 0.876 1 98.38 15 SER B C 1
ATOM 1197 O O . SER B 1 15 ? -2.715 16.031 0.95 1 98.38 15 SER B O 1
ATOM 1199 N N . TRP B 1 16 ? -0.737 16.328 -0.129 1 98.69 16 TRP B N 1
ATOM 1200 C CA . TRP B 1 16 ? -1.072 15.477 -1.26 1 98.69 16 TRP B CA 1
ATOM 1201 C C . TRP B 1 16 ? -0.796 14.016 -0.932 1 98.69 16 TRP B C 1
ATOM 1203 O O . TRP B 1 16 ? -1.23 13.117 -1.657 1 98.69 16 TRP B O 1
ATOM 1213 N N . ALA B 1 17 ? -0.101 13.75 0.18 1 98.81 17 ALA B N 1
ATOM 1214 C CA . ALA B 1 17 ? 0.359 12.398 0.488 1 98.81 17 ALA B CA 1
ATOM 1215 C C . ALA B 1 17 ? -0.819 11.438 0.651 1 98.81 17 ALA B C 1
ATOM 1217 O O . ALA B 1 17 ? -0.818 10.344 0.091 1 98.81 17 ALA B O 1
ATOM 1218 N N . PRO B 1 18 ? -1.888 11.852 1.349 1 98.88 18 PRO B N 1
ATOM 1219 C CA . PRO B 1 18 ? -3.014 10.922 1.47 1 98.88 18 PRO B CA 1
ATOM 1220 C C . PRO B 1 18 ? -3.713 10.664 0.137 1 98.88 18 PRO B C 1
ATOM 1222 O O . PRO B 1 18 ? -4.223 9.57 -0.094 1 98.88 18 PRO B O 1
ATOM 1225 N N . LEU B 1 19 ? -3.764 11.68 -0.735 1 98.81 19 LEU B N 1
ATOM 1226 C CA . LEU B 1 19 ? -4.395 11.492 -2.037 1 98.81 19 LEU B CA 1
ATOM 1227 C C . LEU B 1 19 ? -3.664 10.422 -2.846 1 98.81 19 LEU B C 1
ATOM 1229 O O . LEU B 1 19 ? -4.297 9.625 -3.541 1 98.81 19 LEU B O 1
ATOM 1233 N N . ALA B 1 20 ? -2.373 10.406 -2.73 1 98.81 20 ALA B N 1
ATOM 1234 C CA . ALA B 1 20 ? -1.55 9.422 -3.432 1 98.81 20 ALA B CA 1
ATOM 1235 C C . ALA B 1 20 ? -1.901 8.008 -3 1 98.81 20 ALA B C 1
ATOM 1237 O O . ALA B 1 20 ? -1.766 7.059 -3.781 1 98.81 20 ALA B O 1
ATOM 1238 N N . LEU B 1 21 ? -2.387 7.805 -1.794 1 98.81 21 LEU B N 1
ATOM 1239 C CA . LEU B 1 21 ? -2.816 6.504 -1.286 1 98.81 21 LEU B CA 1
ATOM 1240 C C . LEU B 1 21 ? -4.27 6.23 -1.657 1 98.81 21 LEU B C 1
ATOM 1242 O O . LEU B 1 21 ? -4.605 5.129 -2.098 1 98.81 21 LEU B O 1
ATOM 1246 N N . ARG B 1 22 ? -5.07 7.195 -1.514 1 98.88 22 ARG B N 1
ATOM 1247 C CA . ARG B 1 22 ? -6.516 7.047 -1.646 1 98.88 22 ARG B CA 1
ATOM 1248 C C . ARG B 1 22 ? -6.887 6.5 -3.02 1 98.88 22 ARG B C 1
ATOM 1250 O O . ARG B 1 22 ? -7.645 5.535 -3.125 1 98.88 22 ARG B O 1
ATOM 1257 N N . LEU B 1 23 ? -6.324 7.07 -4 1 98.88 23 LEU B N 1
ATOM 1258 C CA . LEU B 1 23 ? -6.801 6.77 -5.344 1 98.88 23 LEU B CA 1
ATOM 1259 C C . LEU B 1 23 ? -6.484 5.328 -5.723 1 98.88 23 LEU B C 1
ATOM 1261 O O . LEU B 1 23 ? -7.395 4.543 -6.012 1 98.88 23 LEU B O 1
ATOM 1265 N N . PRO B 1 24 ? -5.227 4.906 -5.598 1 98.94 24 PRO B N 1
ATOM 1266 C CA . PRO B 1 24 ? -4.965 3.521 -5.996 1 98.94 24 PRO B CA 1
ATOM 1267 C C . PRO B 1 24 ? -5.605 2.504 -5.055 1 98.94 24 PRO B C 1
ATOM 1269 O O . PRO B 1 24 ? -6.145 1.49 -5.512 1 98.94 24 PRO B O 1
ATOM 1272 N N . LEU B 1 25 ? -5.551 2.713 -3.74 1 98.94 25 LEU B N 1
ATOM 1273 C CA . LEU B 1 25 ? -6.141 1.767 -2.801 1 98.94 25 LEU B CA 1
ATOM 1274 C C . LEU B 1 25 ? -7.641 1.631 -3.035 1 98.94 25 LEU B C 1
ATOM 1276 O O . LEU B 1 25 ? -8.188 0.527 -2.971 1 98.94 25 LEU B O 1
ATOM 1280 N N . ALA B 1 26 ? -8.273 2.801 -3.289 1 98.94 26 ALA B N 1
ATOM 1281 C CA . ALA B 1 26 ? -9.711 2.787 -3.527 1 98.94 26 ALA B CA 1
ATOM 1282 C C . ALA B 1 26 ? -10.062 1.921 -4.734 1 98.94 26 ALA B C 1
ATOM 1284 O O . ALA B 1 26 ? -11 1.117 -4.68 1 98.94 26 ALA B O 1
ATOM 1285 N N . ILE B 1 27 ? -9.344 2.082 -5.781 1 98.94 27 ILE B N 1
ATOM 1286 C CA . ILE B 1 27 ? -9.57 1.31 -6.996 1 98.94 27 ILE B CA 1
ATOM 1287 C C . ILE B 1 27 ? -9.438 -0.181 -6.695 1 98.94 27 ILE B C 1
ATOM 1289 O O . ILE B 1 27 ? -10.297 -0.979 -7.074 1 98.94 27 ILE B O 1
ATOM 1293 N N . ILE B 1 28 ? -8.414 -0.552 -5.961 1 98.94 28 ILE B N 1
ATOM 1294 C CA . ILE B 1 28 ? -8.141 -1.949 -5.641 1 98.94 28 ILE B CA 1
ATOM 1295 C C . ILE B 1 28 ? -9.266 -2.508 -4.773 1 98.94 28 ILE B C 1
ATOM 1297 O O . ILE B 1 28 ? -9.836 -3.553 -5.086 1 98.94 28 ILE B O 1
ATOM 1301 N N . PHE B 1 29 ? -9.555 -1.794 -3.695 1 98.94 29 PHE B N 1
ATOM 1302 C CA . PHE B 1 29 ? -10.57 -2.275 -2.77 1 98.94 29 PHE B CA 1
ATOM 1303 C C . PHE B 1 29 ? -11.922 -2.393 -3.463 1 98.94 29 PHE B C 1
ATOM 1305 O O . PHE B 1 29 ? -12.617 -3.398 -3.311 1 98.94 29 PHE B O 1
ATOM 1312 N N . MET B 1 30 ? -12.312 -1.394 -4.246 1 98.94 30 MET B N 1
ATOM 1313 C CA . MET B 1 30 ? -13.609 -1.425 -4.922 1 98.94 30 MET B CA 1
ATOM 1314 C C . MET B 1 30 ? -13.688 -2.598 -5.895 1 98.94 30 MET B C 1
ATOM 1316 O O . MET B 1 30 ? -14.734 -3.24 -6.016 1 98.94 30 MET B O 1
ATOM 1320 N N . ALA B 1 31 ? -12.633 -2.811 -6.621 1 98.88 31 ALA B N 1
ATOM 1321 C CA . ALA B 1 31 ? -12.617 -3.92 -7.574 1 98.88 31 ALA B CA 1
ATOM 1322 C C . ALA B 1 31 ? -12.82 -5.254 -6.859 1 98.88 31 ALA B C 1
ATOM 1324 O O . ALA B 1 31 ? -13.609 -6.086 -7.309 1 98.88 31 ALA B O 1
ATOM 1325 N N . HIS B 1 32 ? -12.164 -5.477 -5.762 1 98.88 32 HIS B N 1
ATOM 1326 C CA . HIS B 1 32 ? -12.32 -6.711 -5.004 1 98.88 32 HIS B CA 1
ATOM 1327 C C . HIS B 1 32 ? -13.711 -6.82 -4.398 1 98.88 32 HIS B C 1
ATOM 1329 O O . HIS B 1 32 ? -14.305 -7.902 -4.375 1 98.88 32 HIS B O 1
ATOM 1335 N N . GLY B 1 33 ? -14.172 -5.668 -3.854 1 98.88 33 GLY B N 1
ATOM 1336 C CA . GLY B 1 33 ? -15.539 -5.668 -3.348 1 98.88 33 GLY B CA 1
ATOM 1337 C C . GLY B 1 33 ? -16.562 -6.012 -4.406 1 98.88 33 GLY B C 1
ATOM 1338 O O . GLY B 1 33 ? -17.531 -6.738 -4.137 1 98.88 33 GLY B O 1
ATOM 1339 N N . ALA B 1 34 ? -16.391 -5.484 -5.59 1 98.88 34 ALA B N 1
ATOM 1340 C CA . ALA B 1 34 ? -17.297 -5.766 -6.695 1 98.88 34 ALA B CA 1
ATOM 1341 C C . ALA B 1 34 ? -17.266 -7.246 -7.07 1 98.88 34 ALA B C 1
ATOM 1343 O O . ALA B 1 34 ? -18.297 -7.82 -7.434 1 98.88 34 ALA B O 1
ATOM 1344 N N . GLN B 1 35 ? -16.125 -7.895 -7.008 1 98.69 35 GLN B N 1
ATOM 1345 C CA . GLN B 1 35 ? -16.016 -9.328 -7.25 1 98.69 35 GLN B CA 1
ATOM 1346 C C . GLN B 1 35 ? -16.844 -10.117 -6.23 1 98.69 35 GLN B C 1
ATOM 1348 O O . GLN B 1 35 ? -17.531 -11.07 -6.586 1 98.69 35 GLN B O 1
ATOM 1353 N N . LYS B 1 36 ? -16.734 -9.664 -4.977 1 98.88 36 LYS B N 1
ATOM 1354 C CA . LYS B 1 36 ? -17.359 -10.398 -3.889 1 98.88 36 LYS B CA 1
ATOM 1355 C C . LYS B 1 36 ? -18.875 -10.203 -3.898 1 98.88 36 LYS B C 1
ATOM 1357 O O . LYS B 1 36 ? -19.641 -11.156 -3.697 1 98.88 36 LYS B O 1
ATOM 1362 N N . LEU B 1 37 ? -19.281 -8.969 -4.164 1 98.88 37 LEU B N 1
ATOM 1363 C CA . LEU B 1 37 ? -20.703 -8.625 -4.031 1 98.88 37 LEU B CA 1
ATOM 1364 C C . LEU B 1 37 ? -21.469 -8.977 -5.301 1 98.88 37 LEU B C 1
ATOM 1366 O O . LEU B 1 37 ? -22.578 -9.492 -5.234 1 98.88 37 LEU B O 1
ATOM 1370 N N . PHE B 1 38 ? -20.844 -8.727 -6.477 1 98.62 38 PHE B N 1
ATOM 1371 C CA . PHE B 1 38 ? -21.609 -8.688 -7.707 1 98.62 38 PHE B CA 1
ATOM 1372 C C . PHE B 1 38 ? -21.078 -9.688 -8.727 1 98.62 38 PHE B C 1
ATOM 1374 O O . PHE B 1 38 ? -21.672 -9.867 -9.789 1 98.62 38 PHE B O 1
ATOM 1381 N N . GLY B 1 39 ? -19.984 -10.273 -8.492 1 98.5 39 GLY B N 1
ATOM 1382 C CA . GLY B 1 39 ? -19.375 -11.18 -9.453 1 98.5 39 GLY B CA 1
ATOM 1383 C C . GLY B 1 39 ? -18.734 -10.469 -10.625 1 98.5 39 GLY B C 1
ATOM 1384 O O . GLY B 1 39 ? -18.438 -11.094 -11.648 1 98.5 39 GLY B O 1
ATOM 1385 N N . TRP B 1 40 ? -18.531 -9.164 -10.484 1 98.5 40 TRP B N 1
ATOM 1386 C CA . TRP B 1 40 ? -17.875 -8.406 -11.547 1 98.5 40 TRP B CA 1
ATOM 1387 C C . TRP B 1 40 ? -16.438 -8.867 -11.734 1 98.5 40 TRP B C 1
ATOM 1389 O O . TRP B 1 40 ? -15.836 -9.438 -10.82 1 98.5 40 TRP B O 1
ATOM 1399 N N . PHE B 1 41 ? -15.875 -8.711 -12.977 1 97.5 41 PHE B N 1
ATOM 1400 C CA . PHE B 1 41 ? -14.477 -8.984 -13.312 1 97.5 41 PHE B CA 1
ATOM 1401 C C . PHE B 1 41 ? -14.156 -10.461 -13.117 1 97.5 41 PHE B C 1
ATOM 1403 O O . PHE B 1 41 ? -13.062 -10.805 -12.664 1 97.5 41 PHE B O 1
ATOM 1410 N N . GLY B 1 42 ? -15.203 -11.273 -13.273 1 96.81 42 GLY B N 1
ATOM 1411 C CA . GLY B 1 42 ? -14.977 -12.703 -13.188 1 96.81 42 GLY B CA 1
ATOM 1412 C C . GLY B 1 42 ? -15.016 -13.227 -11.758 1 96.81 42 GLY B C 1
ATOM 1413 O O . GLY B 1 42 ? -14.531 -14.328 -11.484 1 96.81 42 GLY B O 1
ATOM 1414 N N . GLY B 1 43 ? -15.523 -12.484 -10.82 1 97.69 43 GLY B N 1
ATOM 1415 C CA . GLY B 1 43 ? -15.617 -12.906 -9.438 1 97.69 43 GLY B CA 1
ATOM 1416 C C . GLY B 1 43 ? -16.719 -13.914 -9.188 1 97.69 43 GLY B C 1
ATOM 1417 O O . GLY B 1 43 ? -17.469 -14.25 -10.109 1 97.69 43 GLY B O 1
ATOM 1418 N N . TYR B 1 44 ? -16.859 -14.289 -7.996 1 98.19 44 TYR B N 1
ATOM 1419 C CA . TYR B 1 44 ? -17.734 -15.414 -7.68 1 98.19 44 TYR B CA 1
ATOM 1420 C C . TYR B 1 44 ? -19.047 -14.93 -7.074 1 98.19 44 TYR B C 1
ATOM 1422 O O . TYR B 1 44 ? -19.938 -15.734 -6.777 1 98.19 44 TYR B O 1
ATOM 1430 N N . GLY B 1 45 ? -19.141 -13.641 -6.82 1 98.69 45 GLY B N 1
ATOM 1431 C CA . GLY B 1 45 ? -20.359 -13.117 -6.219 1 98.69 45 GLY B CA 1
ATOM 1432 C C . GLY B 1 45 ? -20.5 -13.477 -4.754 1 98.69 45 GLY B C 1
ATOM 1433 O O . GLY B 1 45 ? -19.625 -14.109 -4.176 1 98.69 45 GLY B O 1
ATOM 1434 N N . LEU B 1 46 ? -21.609 -13.031 -4.246 1 98.69 46 LEU B N 1
ATOM 1435 C CA . LEU B 1 46 ? -21.844 -13.164 -2.809 1 98.69 46 LEU B CA 1
ATOM 1436 C C . LEU B 1 46 ? -21.938 -14.625 -2.408 1 98.69 46 LEU B C 1
ATOM 1438 O O . LEU B 1 46 ? -21.297 -15.062 -1.454 1 98.69 46 LEU B O 1
ATOM 1442 N N . GLU B 1 47 ? -22.656 -15.438 -3.135 1 98.56 47 GLU B N 1
ATOM 1443 C CA . GLU B 1 47 ? -22.875 -16.844 -2.791 1 98.56 47 GLU B CA 1
ATOM 1444 C C . GLU B 1 47 ? -21.594 -17.656 -2.934 1 98.56 47 GLU B C 1
ATOM 1446 O O . GLU B 1 47 ? -21.234 -18.406 -2.031 1 98.56 47 GLU B O 1
ATOM 1451 N N . GLY B 1 48 ? -20.938 -17.531 -4.066 1 98.75 48 GLY B N 1
ATOM 1452 C CA . GLY B 1 48 ? -19.688 -18.25 -4.281 1 98.75 48 GLY B CA 1
ATOM 1453 C C . GLY B 1 48 ? -18.625 -17.891 -3.271 1 98.75 48 GLY B C 1
ATOM 1454 O O . GLY B 1 48 ? -17.953 -18.766 -2.725 1 98.75 48 GLY B O 1
ATOM 1455 N N . THR B 1 49 ? -18.469 -16.578 -3.035 1 98.62 49 THR B N 1
ATOM 1456 C CA . THR B 1 49 ? -17.5 -16.141 -2.037 1 98.62 49 THR B CA 1
ATOM 1457 C C . THR B 1 49 ? -17.891 -16.641 -0.647 1 98.62 49 THR B C 1
ATOM 1459 O O . THR B 1 49 ? -17.031 -17.062 0.132 1 98.62 49 THR B O 1
ATOM 1462 N N . GLY B 1 50 ? -19.172 -16.547 -0.347 1 98.75 50 GLY B N 1
ATOM 1463 C CA . GLY B 1 50 ? -19.656 -17.031 0.937 1 98.75 50 GLY B CA 1
ATOM 1464 C C . GLY B 1 50 ? -19.359 -18.5 1.169 1 98.75 50 GLY B C 1
ATOM 1465 O O . GLY B 1 50 ? -18.969 -18.891 2.27 1 98.75 50 GLY B O 1
ATOM 1466 N N . GLN B 1 51 ? -19.531 -19.328 0.187 1 98.75 51 GLN B N 1
ATOM 1467 C CA . GLN B 1 51 ? -19.234 -20.75 0.285 1 98.75 51 GLN B CA 1
ATOM 1468 C C . GLN B 1 51 ? -17.75 -20.984 0.548 1 98.75 51 GLN B C 1
ATOM 1470 O O . GLN B 1 51 ? -17.375 -21.828 1.377 1 98.75 51 GLN B O 1
ATOM 1475 N N . TRP B 1 52 ? -16.938 -20.25 -0.165 1 98.31 52 TRP B N 1
ATOM 1476 C CA . TRP B 1 52 ? -15.5 -20.359 0.053 1 98.31 52 TRP B CA 1
ATOM 1477 C C . TRP B 1 52 ? -15.133 -19.953 1.478 1 98.31 52 TRP B C 1
ATOM 1479 O O . TRP B 1 52 ? -14.375 -20.656 2.148 1 98.31 52 TRP B O 1
ATOM 1489 N N . MET B 1 53 ? -15.664 -18.828 1.96 1 98.44 53 MET B N 1
ATOM 1490 C CA . MET B 1 53 ? -15.359 -18.359 3.309 1 98.44 53 MET B CA 1
ATOM 1491 C C . MET B 1 53 ? -15.797 -19.391 4.352 1 98.44 53 MET B C 1
ATOM 1493 O O . MET B 1 53 ? -15.078 -19.641 5.32 1 98.44 53 MET B O 1
ATOM 1497 N N . ALA B 1 54 ? -16.922 -19.953 4.113 1 98.44 54 ALA B N 1
ATOM 1498 C CA . ALA B 1 54 ? -17.391 -21 5.027 1 98.44 54 ALA B CA 1
ATOM 1499 C C . ALA B 1 54 ? -16.406 -22.188 5.043 1 98.44 54 ALA B C 1
ATOM 1501 O O . ALA B 1 54 ? -16.125 -22.75 6.102 1 98.44 54 ALA B O 1
ATOM 1502 N N . SER B 1 55 ? -15.938 -22.562 3.951 1 98.31 55 SER B N 1
ATOM 1503 C CA . SER B 1 55 ? -15.055 -23.719 3.816 1 98.31 55 SER B CA 1
ATOM 1504 C C . SER B 1 55 ? -13.75 -23.516 4.582 1 98.31 55 SER B C 1
ATOM 1506 O O . SER B 1 55 ? -13.07 -24.484 4.926 1 98.31 55 SER B O 1
ATOM 1508 N N . ILE B 1 56 ? -13.414 -22.25 4.848 1 96.62 56 ILE B N 1
ATOM 1509 C CA . ILE B 1 56 ? -12.164 -22 5.559 1 96.62 56 ILE B CA 1
ATOM 1510 C C . ILE B 1 56 ? -12.461 -21.562 6.992 1 96.62 56 ILE B C 1
ATOM 1512 O O . ILE B 1 56 ? -11.594 -21.016 7.672 1 96.62 56 ILE B O 1
ATOM 1516 N N . GLY B 1 57 ? -13.742 -21.547 7.406 1 97.38 57 GLY B N 1
ATOM 1517 C CA . GLY B 1 57 ? -14.094 -21.391 8.812 1 97.38 57 GLY B CA 1
ATOM 1518 C C . GLY B 1 57 ? -14.609 -20 9.141 1 97.38 57 GLY B C 1
ATOM 1519 O O . GLY B 1 57 ? -14.859 -19.688 10.305 1 97.38 5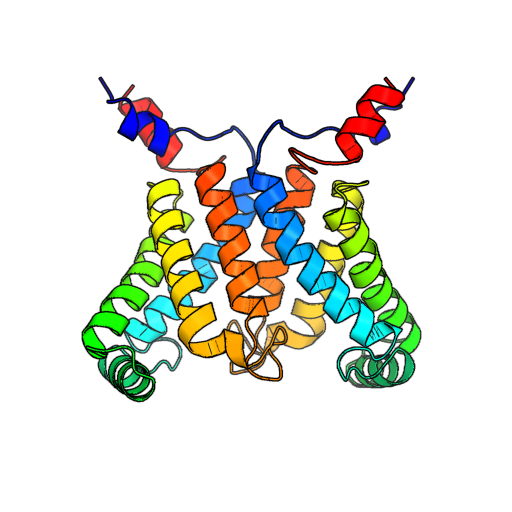7 GLY B O 1
ATOM 1520 N N . LEU B 1 58 ? -14.695 -19.172 8.141 1 97.62 58 LEU B N 1
ATOM 1521 C CA . LEU B 1 58 ? -15.289 -17.859 8.352 1 97.62 58 LEU B CA 1
ATOM 1522 C C . LEU B 1 58 ? -16.812 -17.906 8.219 1 97.62 58 LEU B C 1
ATOM 1524 O O . LEU B 1 58 ? -17.359 -17.578 7.168 1 97.62 58 LEU B O 1
ATOM 1528 N N . GLU B 1 59 ? -17.453 -18.328 9.328 1 97.31 59 GLU B N 1
ATOM 1529 C CA . GLU B 1 59 ? -18.891 -18.562 9.328 1 97.31 59 GLU B CA 1
ATOM 1530 C C . GLU B 1 59 ? -19.625 -17.484 10.117 1 97.31 59 GLU B C 1
ATOM 1532 O O . GLU B 1 59 ? -19.078 -16.922 11.07 1 97.31 59 GLU B O 1
ATOM 1537 N N . PRO B 1 60 ? -20.906 -17.062 9.688 1 98.19 60 PRO B N 1
ATOM 1538 C CA . PRO B 1 60 ? -21.625 -17.562 8.516 1 98.19 60 PRO B CA 1
ATOM 1539 C C . PRO B 1 60 ? -21.062 -17.016 7.203 1 98.19 60 PRO B C 1
ATOM 1541 O O . PRO B 1 60 ? -20.875 -15.805 7.062 1 98.19 60 PRO B O 1
ATOM 1544 N N . GLY B 1 61 ? -20.812 -17.812 6.266 1 98.44 61 GLY B N 1
ATOM 1545 C CA . GLY B 1 61 ? -20.047 -17.516 5.07 1 98.44 61 GLY B CA 1
ATOM 1546 C C . GLY B 1 61 ? -20.594 -16.359 4.266 1 98.44 61 GLY B C 1
ATOM 1547 O O . GLY B 1 61 ? -19.875 -15.383 4.004 1 98.44 61 GLY B O 1
ATOM 1548 N N . VAL B 1 62 ? -21.859 -16.422 3.982 1 98.56 62 VAL B N 1
ATOM 1549 C CA . VAL B 1 62 ? -22.469 -15.398 3.141 1 98.56 62 VAL B CA 1
ATOM 1550 C C . VAL B 1 62 ? -22.484 -14.062 3.879 1 98.56 62 VAL B C 1
ATOM 1552 O O . VAL B 1 62 ? -22.26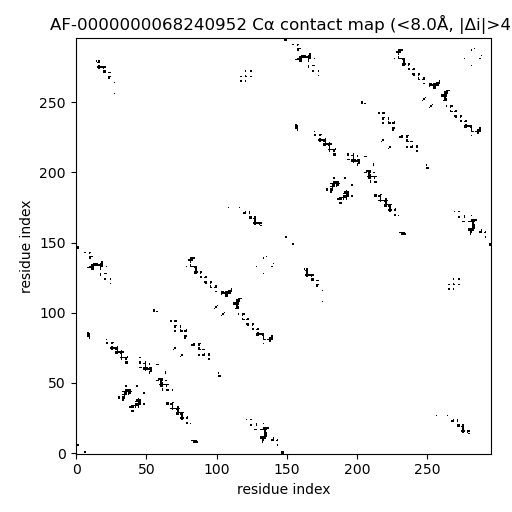6 -13.016 3.275 1 98.56 62 VAL B O 1
ATOM 1555 N N . ALA B 1 63 ? -22.656 -14.094 5.16 1 98.5 63 ALA B N 1
ATOM 1556 C CA . ALA B 1 63 ? -22.641 -12.875 5.965 1 98.5 63 ALA B CA 1
ATOM 1557 C C . ALA B 1 63 ? -21.25 -12.242 5.969 1 98.5 63 ALA B C 1
ATOM 1559 O O . ALA B 1 63 ? -21.109 -11.023 5.84 1 98.5 63 ALA B O 1
ATOM 1560 N N . MET B 1 64 ? -20.281 -13.078 6.117 1 98.56 64 MET B N 1
ATOM 1561 C CA . MET B 1 64 ? -18.922 -12.586 6.129 1 98.56 64 MET B CA 1
ATOM 1562 C C . MET B 1 64 ? -18.531 -12.023 4.762 1 98.56 64 MET B C 1
ATOM 1564 O O . MET B 1 64 ? -17.859 -10.992 4.676 1 98.56 64 MET B O 1
ATOM 1568 N N . ALA B 1 65 ? -18.969 -12.688 3.756 1 98.81 65 ALA B N 1
ATOM 1569 C CA . ALA B 1 65 ? -18.719 -12.203 2.402 1 98.81 65 ALA B CA 1
ATOM 1570 C C . ALA B 1 65 ? -19.391 -10.852 2.172 1 98.81 65 ALA B C 1
ATOM 1572 O O . ALA B 1 65 ? -18.812 -9.961 1.546 1 98.81 65 ALA B O 1
ATOM 1573 N N . PHE B 1 66 ? -20.547 -10.75 2.699 1 98.81 66 PHE B N 1
ATOM 1574 C CA . PHE B 1 66 ? -21.297 -9.5 2.564 1 98.81 66 PHE B CA 1
ATOM 1575 C C . PHE B 1 66 ? -20.578 -8.367 3.285 1 98.81 66 PHE B C 1
ATOM 1577 O O . PHE B 1 66 ? -20.422 -7.273 2.736 1 98.81 66 PHE B O 1
ATOM 1584 N N . LEU B 1 67 ? -20.125 -8.625 4.465 1 98.81 67 LEU B N 1
ATOM 1585 C CA . LEU B 1 67 ? -19.438 -7.609 5.254 1 98.81 67 LEU B CA 1
ATOM 1586 C C . LEU B 1 67 ? -18.125 -7.207 4.594 1 98.81 67 LEU B C 1
ATOM 1588 O O . LEU B 1 67 ? -17.844 -6.016 4.445 1 98.81 67 LEU B O 1
ATOM 1592 N N . ALA B 1 68 ? -17.375 -8.195 4.188 1 98.81 68 ALA B N 1
ATOM 1593 C CA . ALA B 1 68 ? -16.094 -7.906 3.541 1 98.81 68 ALA B CA 1
ATOM 1594 C C . ALA B 1 68 ? -16.297 -7.188 2.211 1 98.81 68 ALA B C 1
ATOM 1596 O O . ALA B 1 68 ? -15.641 -6.176 1.938 1 98.81 68 ALA B O 1
ATOM 1597 N N . GLY B 1 69 ? -17.188 -7.73 1.407 1 98.88 69 GLY B N 1
ATOM 1598 C CA . GLY B 1 69 ? -17.469 -7.129 0.115 1 98.88 69 GLY B CA 1
ATOM 1599 C C . GLY B 1 69 ? -17.984 -5.703 0.221 1 98.88 69 GLY B C 1
ATOM 1600 O O . GLY B 1 69 ? -17.531 -4.82 -0.517 1 98.88 69 GLY B O 1
ATOM 1601 N N . SER B 1 70 ? -18.906 -5.484 1.105 1 98.94 70 SER B N 1
ATOM 1602 C CA . SER B 1 70 ? -19.453 -4.145 1.301 1 98.94 70 SER B CA 1
ATOM 1603 C C . SER B 1 70 ? -18.391 -3.189 1.843 1 98.94 70 SER B C 1
ATOM 1605 O O . SER B 1 70 ? -18.281 -2.045 1.396 1 98.94 70 SER B O 1
ATOM 1607 N N . GLY B 1 71 ? -17.672 -3.697 2.854 1 98.88 71 GLY B N 1
ATOM 1608 C CA . GLY B 1 71 ? -16.594 -2.879 3.379 1 98.88 71 GLY B CA 1
ATOM 1609 C C . GLY B 1 71 ? -15.594 -2.449 2.316 1 98.88 71 GLY B C 1
ATOM 1610 O O . GLY B 1 71 ? -15.195 -1.285 2.268 1 98.88 71 GLY B O 1
ATOM 1611 N N . GLU B 1 72 ? -15.289 -3.391 1.484 1 98.94 72 GLU B N 1
ATOM 1612 C CA . GLU B 1 72 ? -14.32 -3.1 0.436 1 98.94 72 GLU B CA 1
ATOM 1613 C C . GLU B 1 72 ? -14.914 -2.189 -0.633 1 98.94 72 GLU B C 1
ATOM 1615 O O . GLU B 1 72 ? -14.305 -1.19 -1.016 1 98.94 72 GLU B O 1
ATOM 1620 N N . PHE B 1 73 ? -16.062 -2.477 -1.092 1 98.94 73 PHE B N 1
ATOM 1621 C CA . PHE B 1 73 ? -16.641 -1.72 -2.193 1 98.94 73 PHE B CA 1
ATOM 1622 C C . PHE B 1 73 ? -17.016 -0.31 -1.747 1 98.94 73 PHE B C 1
ATOM 1624 O O . PHE B 1 73 ? -16.547 0.672 -2.326 1 98.94 73 PHE B O 1
ATOM 1631 N N . PHE B 1 74 ? -17.766 -0.205 -0.696 1 98.94 74 PHE B N 1
ATOM 1632 C CA . PHE B 1 74 ? -18.266 1.095 -0.258 1 98.94 74 PHE B CA 1
ATOM 1633 C C . PHE B 1 74 ? -17.188 1.85 0.518 1 98.94 74 PHE B C 1
ATOM 1635 O O . PHE B 1 74 ? -17.125 3.078 0.459 1 98.94 74 PHE B O 1
ATOM 1642 N N . GLY B 1 75 ? -16.406 1.105 1.312 1 98.94 75 GLY B N 1
ATOM 1643 C CA . GLY B 1 75 ? -15.25 1.76 1.903 1 98.94 75 GLY B CA 1
ATOM 1644 C C . GLY B 1 75 ? -14.297 2.33 0.872 1 98.94 75 GLY B C 1
ATOM 1645 O O . GLY B 1 75 ? -13.805 3.451 1.024 1 98.94 75 GLY B O 1
ATOM 1646 N N . GLY B 1 76 ? -14.062 1.498 -0.177 1 98.94 76 GLY B N 1
ATOM 1647 C CA . GLY B 1 76 ? -13.266 2 -1.285 1 98.94 76 GLY B CA 1
ATOM 1648 C C . GLY B 1 76 ? -13.867 3.232 -1.939 1 98.94 76 GLY B C 1
ATOM 1649 O O . GLY B 1 76 ? -13.148 4.176 -2.273 1 98.94 76 GLY B O 1
ATOM 1650 N N . LEU B 1 77 ? -15.102 3.256 -2.113 1 98.94 77 LEU B N 1
ATOM 1651 C CA . LEU B 1 77 ? -15.781 4.395 -2.715 1 98.94 77 LEU B CA 1
ATOM 1652 C C . LEU B 1 77 ? -15.641 5.637 -1.841 1 98.94 77 LEU B C 1
ATOM 1654 O O . LEU B 1 77 ? -15.367 6.73 -2.346 1 98.94 77 LEU B O 1
ATOM 1658 N N . ALA B 1 78 ? -15.867 5.477 -0.569 1 98.94 78 ALA B N 1
ATOM 1659 C CA . ALA B 1 78 ? -15.703 6.586 0.366 1 98.94 78 ALA B CA 1
ATOM 1660 C C . ALA B 1 78 ? -14.289 7.148 0.307 1 98.94 78 ALA B C 1
ATOM 1662 O O . ALA B 1 78 ? -14.094 8.367 0.252 1 98.94 78 ALA B O 1
ATOM 1663 N N . ILE B 1 79 ? -13.367 6.25 0.28 1 98.94 79 ILE B N 1
ATOM 1664 C CA . ILE B 1 79 ? -11.961 6.633 0.23 1 98.94 79 ILE B CA 1
ATOM 1665 C C . ILE B 1 79 ? -11.672 7.344 -1.089 1 98.94 79 ILE B C 1
ATOM 1667 O O . ILE B 1 79 ? -10.945 8.344 -1.115 1 98.94 79 ILE B O 1
ATOM 1671 N N . LEU B 1 80 ? -12.195 6.875 -2.152 1 98.88 80 LEU B N 1
ATOM 1672 C CA . LEU B 1 80 ? -12 7.488 -3.465 1 98.88 80 LEU B CA 1
ATOM 1673 C C . LEU B 1 80 ? -12.461 8.945 -3.457 1 98.88 80 LEU B C 1
ATOM 1675 O O . LEU B 1 80 ? -11.758 9.82 -3.973 1 98.88 80 LEU B O 1
ATOM 1679 N N . LEU B 1 81 ? -13.516 9.195 -2.826 1 98.88 81 LEU B N 1
ATOM 1680 C CA . LEU B 1 81 ? -14.125 10.516 -2.814 1 98.88 81 LEU B CA 1
ATOM 1681 C C . LEU B 1 81 ? -13.523 11.383 -1.71 1 98.88 81 LEU B C 1
ATOM 1683 O O . LEU B 1 81 ? -13.727 12.594 -1.688 1 98.88 81 LEU B O 1
ATOM 1687 N N . GLY B 1 82 ? -12.758 10.797 -0.839 1 98.81 82 GLY B N 1
ATOM 1688 C CA . GLY B 1 82 ? -12.312 11.5 0.355 1 98.81 82 GLY B CA 1
ATOM 1689 C C . GLY B 1 82 ? -13.453 11.859 1.289 1 98.81 82 GLY B C 1
ATOM 1690 O O . GLY B 1 82 ? -13.5 12.977 1.817 1 98.81 82 GLY B O 1
ATOM 1691 N N . LEU B 1 83 ? -14.344 10.992 1.437 1 98.75 83 LEU B N 1
ATOM 1692 C CA . LEU B 1 83 ? -15.508 11.156 2.305 1 98.75 83 LEU B CA 1
ATOM 1693 C C . LEU B 1 83 ? -15.438 10.203 3.494 1 98.75 83 LEU B C 1
ATOM 1695 O O . LEU B 1 83 ? -15.344 8.992 3.314 1 98.75 83 LEU B O 1
ATOM 1699 N N . LEU B 1 84 ? -15.523 10.773 4.734 1 98.56 84 LEU B N 1
ATOM 1700 C CA . LEU B 1 84 ? -15.398 9.938 5.926 1 98.56 84 LEU B CA 1
ATOM 1701 C C . LEU B 1 84 ? -14.227 8.977 5.797 1 98.56 84 LEU B C 1
ATOM 1703 O O . LEU B 1 84 ? -14.375 7.773 6.023 1 98.56 84 LEU B O 1
ATOM 1707 N N . THR B 1 85 ? -13.141 9.516 5.441 1 98.88 85 THR B N 1
ATOM 1708 C CA . THR B 1 85 ? -11.953 8.734 5.113 1 98.88 85 THR B CA 1
ATOM 1709 C C . THR B 1 85 ? -11.484 7.93 6.32 1 98.88 85 THR B C 1
ATOM 1711 O O . THR B 1 85 ? -11.172 6.742 6.203 1 98.88 85 THR B O 1
ATOM 1714 N N . ARG B 1 86 ? -11.461 8.445 7.496 1 98.88 86 ARG B N 1
ATOM 1715 C CA . ARG B 1 86 ? -10.953 7.758 8.68 1 98.88 86 ARG B CA 1
ATOM 1716 C C . ARG B 1 86 ? -11.836 6.562 9.031 1 98.88 86 ARG B C 1
ATOM 1718 O O . ARG B 1 86 ? -11.344 5.449 9.203 1 98.88 86 ARG B O 1
ATOM 1725 N N . PRO B 1 87 ? -13.203 6.719 9.086 1 98.88 87 PRO B N 1
ATOM 1726 C CA . PRO B 1 87 ? -14.047 5.551 9.336 1 98.88 87 PRO B CA 1
ATOM 1727 C C . PRO B 1 87 ? -13.914 4.48 8.258 1 98.88 87 PRO B C 1
ATOM 1729 O O . PRO B 1 87 ? -13.859 3.287 8.57 1 98.88 87 PRO B O 1
ATOM 1732 N N . ALA B 1 88 ? -13.875 4.887 7.047 1 98.94 88 ALA B N 1
ATOM 1733 C CA . ALA B 1 88 ? -13.703 3.934 5.953 1 98.94 88 ALA B CA 1
ATOM 1734 C C . ALA B 1 88 ? -12.367 3.203 6.062 1 98.94 88 ALA B C 1
ATOM 1736 O O . ALA B 1 88 ? -12.297 1.989 5.859 1 98.94 88 ALA B O 1
ATOM 1737 N N . ALA B 1 89 ? -11.352 3.928 6.379 1 98.94 89 ALA B N 1
ATOM 1738 C CA . ALA B 1 89 ? -10.023 3.342 6.531 1 98.94 89 ALA B CA 1
ATOM 1739 C C . ALA B 1 89 ? -9.992 2.344 7.688 1 98.94 89 ALA B C 1
ATOM 1741 O O . ALA B 1 89 ? -9.297 1.327 7.617 1 98.94 89 ALA B O 1
ATOM 1742 N N . LEU B 1 90 ? -10.688 2.604 8.727 1 98.94 90 LEU B N 1
ATOM 1743 C CA . LEU B 1 90 ? -10.781 1.666 9.836 1 98.94 90 LEU B CA 1
ATOM 1744 C C . LEU B 1 90 ? -11.422 0.354 9.398 1 98.94 90 LEU B C 1
ATOM 1746 O O . LEU B 1 90 ? -10.898 -0.724 9.688 1 98.94 90 LEU B O 1
ATOM 1750 N N . VAL B 1 91 ? -12.508 0.452 8.711 1 98.94 91 VAL B N 1
ATOM 1751 C CA . VAL B 1 91 ? -13.211 -0.729 8.219 1 98.94 91 VAL B CA 1
ATOM 1752 C C . VAL B 1 91 ? -12.281 -1.548 7.324 1 98.94 91 VAL B C 1
ATOM 1754 O O . VAL B 1 91 ? -12.188 -2.77 7.469 1 98.94 91 VAL B O 1
ATOM 1757 N N . LEU B 1 92 ? -11.594 -0.901 6.465 1 98.94 92 LEU B N 1
ATOM 1758 C CA . LEU B 1 92 ? -10.719 -1.589 5.527 1 98.94 92 LEU B CA 1
ATOM 1759 C C . LEU B 1 92 ? -9.516 -2.186 6.25 1 98.94 92 LEU B C 1
ATOM 1761 O O . LEU B 1 92 ? -9.031 -3.26 5.879 1 98.94 92 LEU B O 1
ATOM 1765 N N . SER B 1 93 ? -8.992 -1.481 7.258 1 98.94 93 SER B N 1
ATOM 1766 C CA . SER B 1 93 ? -7.902 -2.035 8.062 1 98.94 93 SER B CA 1
ATOM 1767 C C . SER B 1 93 ? -8.32 -3.336 8.734 1 98.94 93 SER B C 1
ATOM 1769 O O . SER B 1 93 ? -7.586 -4.324 8.703 1 98.94 93 SER B O 1
ATOM 1771 N N . VAL B 1 94 ? -9.492 -3.326 9.305 1 98.94 94 VAL B N 1
ATOM 1772 C CA . VAL B 1 94 ? -10 -4.52 9.969 1 98.94 94 VAL B CA 1
ATOM 1773 C C . VAL B 1 94 ? -10.188 -5.641 8.945 1 98.94 94 VAL B C 1
ATOM 1775 O O . VAL B 1 94 ? -9.82 -6.789 9.203 1 98.94 94 VAL B O 1
ATOM 1778 N N . THR B 1 95 ? -10.734 -5.305 7.793 1 98.81 95 THR B N 1
ATOM 1779 C CA . THR B 1 95 ? -10.93 -6.281 6.727 1 98.81 95 THR B CA 1
ATOM 1780 C C . THR B 1 95 ? -9.602 -6.926 6.336 1 98.81 95 THR B C 1
ATOM 1782 O O . THR B 1 95 ? -9.523 -8.148 6.168 1 98.81 95 THR B O 1
ATOM 1785 N N . MET B 1 96 ? -8.555 -6.145 6.258 1 98.94 96 MET B N 1
ATOM 1786 C CA . MET B 1 96 ? -7.254 -6.68 5.875 1 98.94 96 MET B CA 1
ATOM 1787 C C . MET B 1 96 ? -6.672 -7.543 6.988 1 98.94 96 MET B C 1
ATOM 1789 O O . MET B 1 96 ? -6.012 -8.547 6.715 1 98.94 96 MET B O 1
ATOM 1793 N N . LEU B 1 97 ? -6.859 -7.125 8.227 1 98.88 97 LEU B N 1
ATOM 1794 C CA . LEU B 1 97 ? -6.387 -7.953 9.336 1 98.88 97 LEU B CA 1
ATOM 1795 C C . LEU B 1 97 ? -7.059 -9.32 9.312 1 98.88 97 LEU B C 1
ATOM 1797 O O . LEU B 1 97 ? -6.398 -10.344 9.5 1 98.88 97 LEU B O 1
ATOM 1801 N N . VAL B 1 98 ? -8.336 -9.312 9.102 1 98.69 98 VAL B N 1
ATOM 1802 C CA . VAL B 1 98 ? -9.07 -10.578 9.031 1 98.69 98 VAL B CA 1
ATOM 1803 C C . VAL B 1 98 ? -8.539 -11.414 7.871 1 98.69 98 VAL B C 1
ATOM 1805 O O . VAL B 1 98 ? -8.273 -12.609 8.039 1 98.69 98 VAL B O 1
ATOM 1808 N N . ALA B 1 99 ? -8.352 -10.859 6.688 1 98.25 99 ALA B N 1
ATOM 1809 C CA . ALA B 1 99 ? -7.848 -11.586 5.523 1 98.25 99 ALA B CA 1
ATOM 1810 C C . ALA B 1 99 ? -6.453 -12.148 5.789 1 98.25 99 ALA B C 1
ATOM 1812 O O . ALA B 1 99 ? -6.176 -13.305 5.48 1 98.25 99 ALA B O 1
ATOM 1813 N N . ILE B 1 100 ? -5.59 -11.32 6.375 1 98.75 100 ILE B N 1
ATOM 1814 C CA . ILE B 1 100 ? -4.207 -11.711 6.625 1 98.75 100 ILE B CA 1
ATOM 1815 C C . ILE B 1 100 ? -4.172 -12.914 7.559 1 98.75 100 ILE B C 1
ATOM 1817 O O . ILE B 1 100 ? -3.531 -13.922 7.258 1 98.75 100 ILE B O 1
ATOM 1821 N N . PHE B 1 101 ? -4.898 -12.922 8.609 1 98.25 101 PHE B N 1
ATOM 1822 C CA . PHE B 1 101 ? -4.734 -13.938 9.641 1 98.25 101 PHE B CA 1
ATOM 1823 C C . PHE B 1 101 ? -5.59 -15.164 9.328 1 98.25 101 PHE B C 1
ATOM 1825 O O . PHE B 1 101 ? -5.25 -16.281 9.727 1 98.25 101 PHE B O 1
ATOM 1832 N N . SER B 1 102 ? -6.668 -15.062 8.57 1 97.88 102 SER B N 1
ATOM 1833 C CA . SER B 1 102 ? -7.535 -16.203 8.281 1 97.88 102 SER B CA 1
ATOM 1834 C C . SER B 1 102 ? -7.07 -16.953 7.035 1 97.88 102 SER B C 1
ATOM 1836 O O . SER B 1 102 ? -7.359 -18.141 6.875 1 97.88 102 SER B O 1
ATOM 1838 N N . VAL B 1 103 ? -6.371 -16.203 6.168 1 97.31 103 VAL B N 1
ATOM 1839 C CA . VAL B 1 103 ? -6.129 -16.812 4.859 1 97.31 103 VAL B CA 1
ATOM 1840 C C . VAL B 1 103 ? -4.625 -16.875 4.598 1 97.31 103 VAL B C 1
ATOM 1842 O O . VAL B 1 103 ? -4.125 -17.875 4.078 1 97.31 103 VAL B O 1
ATOM 1845 N N . HIS B 1 104 ? -3.852 -15.883 4.969 1 98.19 104 HIS B N 1
ATOM 1846 C CA . HIS B 1 104 ? -2.564 -15.695 4.312 1 98.19 104 HIS B CA 1
ATOM 1847 C C . HIS B 1 104 ? -1.413 -15.875 5.297 1 98.19 104 HIS B C 1
ATOM 1849 O O . HIS B 1 104 ? -0.298 -16.219 4.898 1 98.19 104 HIS B O 1
ATOM 1855 N N . PHE B 1 105 ? -1.642 -15.727 6.562 1 97.94 105 PHE B N 1
ATOM 1856 C CA . PHE B 1 105 ? -0.562 -15.617 7.539 1 97.94 105 PHE B CA 1
ATOM 1857 C C . PHE B 1 105 ? 0.266 -16.906 7.574 1 97.94 105 PHE B C 1
ATOM 1859 O O . PHE B 1 105 ? 1.497 -16.844 7.609 1 97.94 105 PHE B O 1
ATOM 1866 N N . SER B 1 106 ? -0.389 -18.062 7.484 1 97.88 106 SER B N 1
ATOM 1867 C CA . SER B 1 106 ? 0.287 -19.344 7.617 1 97.88 106 SER B CA 1
ATOM 1868 C C . SER B 1 106 ? 1.163 -19.641 6.402 1 97.88 106 SER B C 1
ATOM 1870 O O . SER B 1 106 ? 1.992 -20.547 6.438 1 97.88 106 SER B O 1
ATOM 1872 N N . HIS B 1 107 ? 1.026 -18.828 5.391 1 98 107 HIS B N 1
ATOM 1873 C CA . HIS B 1 107 ? 1.741 -19.078 4.145 1 98 107 HIS B CA 1
ATOM 1874 C C . HIS B 1 107 ? 3.006 -18.234 4.055 1 98 107 HIS B C 1
ATOM 1876 O O . HIS B 1 107 ? 3.701 -18.266 3.035 1 98 107 HIS B O 1
ATOM 1882 N N . GLY B 1 108 ? 3.234 -17.438 5.156 1 97.94 108 GLY B N 1
ATOM 1883 C CA . GLY B 1 108 ? 4.422 -16.609 5.145 1 97.94 108 GLY B CA 1
ATOM 1884 C C . GLY B 1 108 ? 4.199 -15.273 4.445 1 97.94 108 GLY B C 1
ATOM 1885 O O . GLY B 1 108 ? 3.059 -14.859 4.23 1 97.94 108 GLY B O 1
ATOM 1886 N N . LEU B 1 109 ? 5.23 -14.57 4.016 1 98.5 109 LEU B N 1
ATOM 1887 C CA . LEU B 1 109 ? 5.168 -13.195 3.539 1 98.5 109 LEU B CA 1
ATOM 1888 C C . LEU B 1 109 ? 4.797 -13.148 2.061 1 98.5 109 LEU B C 1
ATOM 1890 O O . LEU B 1 109 ? 3.92 -12.375 1.663 1 98.5 109 LEU B O 1
ATOM 1894 N N . PHE B 1 110 ? 5.297 -14.055 1.267 1 98.31 110 PHE B N 1
ATOM 1895 C CA . PHE B 1 110 ? 5.359 -13.852 -0.176 1 98.31 110 PHE B CA 1
ATOM 1896 C C . PHE B 1 110 ? 4.07 -14.312 -0.844 1 98.31 110 PHE B C 1
ATOM 1898 O O . PHE B 1 110 ? 3.543 -15.383 -0.519 1 98.31 110 PHE B O 1
ATOM 1905 N N . LEU B 1 111 ? 3.688 -13.625 -1.885 1 96.06 111 LEU B N 1
ATOM 1906 C CA . LEU B 1 111 ? 2.484 -13.906 -2.66 1 96.06 111 LEU B CA 1
ATOM 1907 C C . LEU B 1 111 ? 2.609 -15.234 -3.398 1 96.06 111 LEU B C 1
ATOM 1909 O O . LEU B 1 111 ? 1.611 -15.922 -3.615 1 96.06 111 LEU B O 1
ATOM 1913 N N . SER B 1 112 ? 3.777 -15.508 -3.814 1 93.31 112 SER B N 1
ATOM 1914 C CA . SER B 1 112 ? 4.004 -16.703 -4.621 1 93.31 112 SER B CA 1
ATOM 1915 C C . SER B 1 112 ? 3.512 -17.953 -3.908 1 93.31 112 SER B C 1
ATOM 1917 O O . SER B 1 112 ? 3.148 -18.938 -4.555 1 93.31 112 SER B O 1
ATOM 1919 N N . ASN B 1 113 ? 3.432 -17.906 -2.594 1 94.81 113 ASN B N 1
ATOM 1920 C CA . ASN B 1 113 ? 2.938 -19.031 -1.811 1 94.81 113 ASN B CA 1
ATOM 1921 C C . ASN B 1 113 ? 1.588 -18.719 -1.171 1 94.81 113 ASN B C 1
ATOM 1923 O O . ASN B 1 113 ? 1.202 -19.359 -0.187 1 94.81 113 ASN B O 1
ATOM 1927 N N . GLY B 1 114 ? 0.971 -17.641 -1.629 1 96.56 114 GLY B N 1
ATOM 1928 C CA . GLY B 1 114 ? -0.286 -17.234 -1.021 1 96.56 114 GLY B CA 1
ATOM 1929 C C . GLY B 1 114 ? -0.1 -16.422 0.246 1 96.56 114 GLY B C 1
ATOM 1930 O O . GLY B 1 114 ? -0.991 -16.375 1.097 1 96.56 114 GLY B O 1
ATOM 1931 N N . GLY B 1 115 ? 1.043 -15.797 0.44 1 98.25 115 GLY B N 1
ATOM 1932 C CA . GLY B 1 115 ? 1.417 -15.086 1.654 1 98.25 115 GLY B CA 1
ATOM 1933 C C . GLY B 1 115 ? 0.687 -13.766 1.825 1 98.25 115 GLY B C 1
ATOM 1934 O O . GLY B 1 115 ? -0.216 -13.445 1.05 1 98.25 115 GLY B O 1
ATOM 1935 N N . TYR B 1 116 ? 1.114 -12.984 2.836 1 98.75 116 TYR B N 1
ATOM 1936 C CA . TYR B 1 116 ? 0.264 -11.891 3.291 1 98.75 116 TYR B CA 1
ATOM 1937 C C . TYR B 1 116 ? 0.825 -10.547 2.848 1 98.75 116 TYR B C 1
ATOM 1939 O O . TYR B 1 116 ? 0.349 -9.492 3.281 1 98.75 116 TYR B O 1
ATOM 1947 N N . GLU B 1 117 ? 1.77 -10.469 1.981 1 98.75 117 GLU B N 1
ATOM 1948 C CA . GLU B 1 117 ? 2.422 -9.195 1.668 1 98.75 117 GLU B CA 1
ATOM 1949 C C . GLU B 1 117 ? 1.456 -8.242 0.976 1 98.75 117 GLU B C 1
ATOM 1951 O O . GLU B 1 117 ? 1.533 -7.023 1.172 1 98.75 117 GLU B O 1
ATOM 1956 N N . PHE B 1 118 ? 0.558 -8.797 0.126 1 98.75 118 PHE B N 1
ATOM 1957 C CA . PHE B 1 118 ? -0.407 -7.906 -0.511 1 98.75 118 PHE B CA 1
ATOM 1958 C C . PHE B 1 118 ? -1.344 -7.293 0.523 1 98.75 118 PHE B C 1
ATOM 1960 O O . PHE B 1 118 ? -1.524 -6.074 0.56 1 98.75 118 PHE B O 1
ATOM 1967 N N . GLY B 1 119 ? -1.933 -8.141 1.359 1 98.81 119 GLY B N 1
ATOM 1968 C CA . GLY B 1 119 ? -2.758 -7.645 2.449 1 98.81 119 GLY B CA 1
ATOM 1969 C C . GLY B 1 119 ? -2.025 -6.672 3.355 1 98.81 119 GLY B C 1
ATOM 1970 O O . GLY B 1 119 ? -2.607 -5.684 3.812 1 98.81 119 GLY B O 1
ATOM 1971 N N . LEU B 1 120 ? -0.798 -6.961 3.58 1 98.94 120 LEU B N 1
ATOM 1972 C CA . LEU B 1 120 ? 0.024 -6.113 4.438 1 98.94 120 LEU B CA 1
ATOM 1973 C C . LEU B 1 120 ? 0.201 -4.73 3.822 1 98.94 120 LEU B C 1
ATOM 1975 O O . LEU B 1 120 ? 0.148 -3.721 4.527 1 98.94 120 LEU B O 1
ATOM 1979 N N . ALA B 1 121 ? 0.422 -4.664 2.525 1 98.94 121 ALA B N 1
ATOM 1980 C CA . ALA B 1 121 ? 0.556 -3.381 1.842 1 98.94 121 ALA B CA 1
ATOM 1981 C C . ALA B 1 121 ? -0.738 -2.576 1.929 1 98.94 121 ALA B C 1
ATOM 1983 O O . ALA B 1 121 ? -0.711 -1.376 2.209 1 98.94 121 ALA B O 1
ATOM 1984 N N . LEU B 1 122 ? -1.851 -3.236 1.7 1 98.94 122 LEU B N 1
ATOM 1985 C CA . LEU B 1 122 ? -3.141 -2.561 1.77 1 98.94 122 LEU B CA 1
ATOM 1986 C C . LEU B 1 122 ? -3.449 -2.119 3.197 1 98.94 122 LEU B C 1
ATOM 1988 O O . LEU B 1 122 ? -4.02 -1.048 3.412 1 98.94 122 LEU B O 1
ATOM 1992 N N . LEU B 1 123 ? -3.074 -2.949 4.141 1 98.94 123 LEU B N 1
ATOM 1993 C CA . LEU B 1 123 ? -3.236 -2.59 5.543 1 98.94 123 LEU B CA 1
ATOM 1994 C C . LEU B 1 123 ? -2.42 -1.346 5.883 1 98.94 123 LEU B C 1
ATOM 1996 O O . LEU B 1 123 ? -2.918 -0.436 6.551 1 98.94 123 LEU B O 1
ATOM 2000 N N . ALA B 1 124 ? -1.2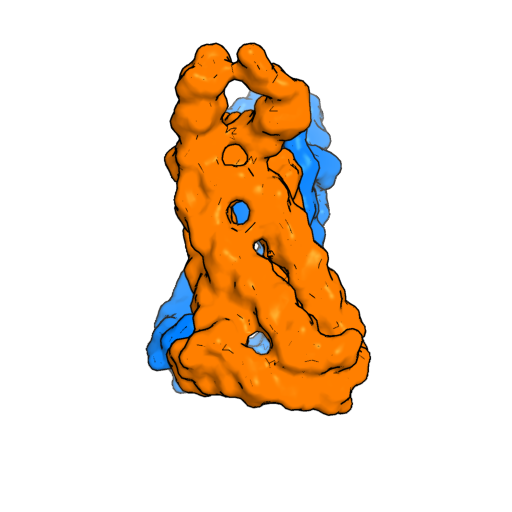23 -1.343 5.434 1 98.94 124 ALA B N 1
ATOM 2001 C CA . ALA B 1 124 ? -0.345 -0.202 5.688 1 98.94 124 ALA B CA 1
ATOM 2002 C C . ALA B 1 124 ? -0.964 1.092 5.168 1 98.94 124 ALA B C 1
ATOM 2004 O O . ALA B 1 124 ? -0.984 2.104 5.871 1 98.94 124 ALA B O 1
ATOM 2005 N N . GLY B 1 125 ? -1.446 1.019 3.932 1 98.94 125 GLY B N 1
ATOM 2006 C CA . GLY B 1 125 ? -2.096 2.188 3.361 1 98.94 125 GLY B CA 1
ATOM 2007 C C . GLY B 1 125 ? -3.348 2.602 4.113 1 98.94 125 GLY B C 1
ATOM 2008 O O . GLY B 1 125 ? -3.57 3.789 4.352 1 98.94 125 GLY B O 1
ATOM 2009 N N . SER B 1 126 ? -4.137 1.671 4.504 1 98.94 126 SER B N 1
ATOM 2010 C CA . SER B 1 126 ? -5.379 1.952 5.219 1 98.94 126 SER B CA 1
ATOM 2011 C C . SER B 1 126 ? -5.102 2.561 6.59 1 98.94 126 SER B C 1
ATOM 2013 O O . SER B 1 126 ? -5.758 3.525 6.988 1 98.94 126 SER B O 1
ATOM 2015 N N . VAL B 1 127 ? -4.133 2.029 7.273 1 98.94 127 VAL B N 1
ATOM 2016 C CA . VAL B 1 127 ? -3.781 2.557 8.586 1 98.94 127 VAL B CA 1
ATOM 2017 C C . VAL B 1 127 ? -3.211 3.965 8.445 1 98.94 127 VAL B C 1
ATOM 2019 O O . VAL B 1 127 ? -3.496 4.844 9.266 1 98.94 127 VAL B O 1
ATOM 2022 N N . SER B 1 128 ? -2.395 4.137 7.445 1 98.94 128 SER B N 1
ATOM 2023 C CA . SER B 1 128 ? -1.874 5.477 7.191 1 98.94 128 SER B CA 1
ATOM 2024 C C . SER B 1 128 ? -3.004 6.477 6.984 1 98.94 128 SER B C 1
ATOM 2026 O O . SER B 1 128 ? -2.959 7.59 7.512 1 98.94 128 SER B O 1
ATOM 2028 N N . LEU B 1 129 ? -4.035 6.098 6.254 1 98.94 129 LEU B N 1
ATOM 2029 C CA . LEU B 1 129 ? -5.176 6.969 5.992 1 98.94 129 LEU B CA 1
ATOM 2030 C C . LEU B 1 129 ? -6.012 7.168 7.254 1 98.94 129 LEU B C 1
ATOM 2032 O O . LEU B 1 129 ? -6.582 8.242 7.465 1 98.94 129 LEU B O 1
ATOM 2036 N N . LEU B 1 130 ? -6.059 6.145 8.039 1 98.88 130 LEU B N 1
ATOM 2037 C CA . LEU B 1 130 ? -6.75 6.262 9.32 1 98.88 130 LEU B CA 1
ATOM 2038 C C . LEU B 1 130 ? -6.137 7.367 10.172 1 98.88 130 LEU B C 1
ATOM 2040 O O . LEU B 1 130 ? -6.855 8.109 10.844 1 98.88 130 LEU B O 1
ATOM 2044 N N . ILE B 1 131 ? -4.887 7.496 10.086 1 98.81 131 ILE B N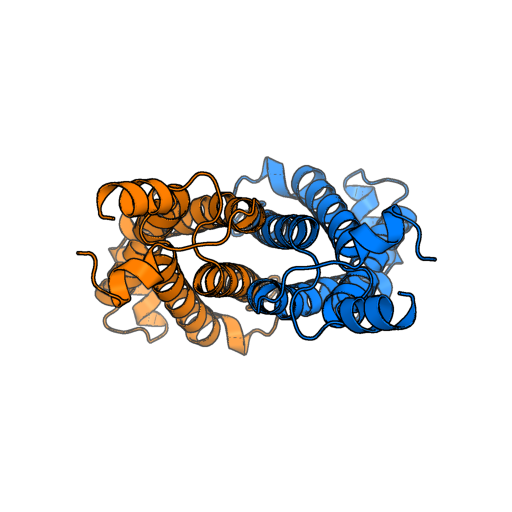 1
ATOM 2045 C CA . ILE B 1 131 ? -4.152 8.469 10.891 1 98.81 131 ILE B CA 1
ATOM 2046 C C . ILE B 1 131 ? -4.199 9.836 10.219 1 98.81 131 ILE B C 1
ATOM 2048 O O . ILE B 1 131 ? -4.477 10.844 10.867 1 98.81 131 ILE B O 1
ATOM 2052 N N . SER B 1 132 ? -4.047 9.914 8.93 1 98.38 132 SER B N 1
ATOM 2053 C CA . SER B 1 132 ? -3.836 11.188 8.234 1 98.38 132 SER B CA 1
ATOM 2054 C C . SER B 1 132 ? -5.164 11.82 7.844 1 98.38 132 SER B C 1
ATOM 2056 O O . SER B 1 132 ? -5.242 13.039 7.664 1 98.38 132 SER B O 1
ATOM 2058 N N . GLY B 1 133 ? -6.125 11 7.637 1 98.56 133 GLY B N 1
ATOM 2059 C CA . GLY B 1 133 ? -7.332 11.516 7.008 1 98.56 133 GLY B CA 1
ATOM 2060 C C . GLY B 1 133 ? -7.215 11.641 5.5 1 98.56 133 GLY B C 1
ATOM 2061 O O . GLY B 1 133 ? -6.402 10.953 4.879 1 98.56 133 GLY B O 1
ATOM 2062 N N . ALA B 1 134 ? -7.984 12.516 4.949 1 98.69 134 ALA B N 1
ATOM 2063 C CA . ALA B 1 134 ? -8.234 12.484 3.514 1 98.69 134 ALA B CA 1
ATOM 2064 C C . ALA B 1 134 ? -7.188 13.289 2.754 1 98.69 134 ALA B C 1
ATOM 2066 O O . ALA B 1 134 ? -6.93 13.031 1.576 1 98.69 134 ALA B O 1
ATOM 2067 N N . GLY B 1 135 ? -6.656 14.25 3.361 1 98.31 135 GLY B N 1
ATOM 2068 C CA . GLY B 1 135 ? -5.754 15.148 2.662 1 98.31 135 GLY B CA 1
ATOM 2069 C C . GLY B 1 135 ? -6.461 16.047 1.667 1 98.31 135 GLY B C 1
ATOM 2070 O O . GLY B 1 135 ? -7.633 16.391 1.854 1 98.31 135 GLY B O 1
ATOM 2071 N N . ARG B 1 136 ? -5.664 16.484 0.713 1 98.19 136 ARG B N 1
ATOM 2072 C CA . ARG B 1 136 ? -6.199 17.422 -0.266 1 98.19 136 ARG B CA 1
ATOM 2073 C C . ARG B 1 136 ? -7.203 16.75 -1.189 1 98.19 136 ARG B C 1
ATOM 2075 O O . ARG B 1 136 ? -7.191 15.523 -1.335 1 98.19 136 ARG B O 1
ATOM 2082 N N . LEU B 1 137 ? -8.133 17.594 -1.786 1 98 137 LEU B N 1
ATOM 2083 C CA . LEU B 1 137 ? -9.125 17.156 -2.762 1 98 137 LEU B CA 1
ATOM 2084 C C . LEU B 1 137 ? -10.039 16.094 -2.174 1 98 137 LEU B C 1
ATOM 2086 O O . LEU B 1 137 ? -10.094 14.969 -2.689 1 98 137 LEU B O 1
ATOM 2090 N N . SER B 1 138 ? -10.727 16.516 -1.162 1 98.44 138 SER B N 1
ATOM 2091 C CA . SER B 1 138 ? -11.57 15.562 -0.446 1 98.44 138 SER B CA 1
ATOM 2092 C C . SER B 1 138 ? -12.93 16.172 -0.118 1 98.44 138 SER B C 1
ATOM 2094 O O . SER B 1 138 ? -13.031 17.359 0.147 1 98.44 138 SER B O 1
ATOM 2096 N N . LEU B 1 139 ? -13.922 15.375 -0.099 1 98.44 139 LEU B N 1
ATOM 2097 C CA . LEU B 1 139 ? -15.25 15.805 0.331 1 98.44 139 LEU B CA 1
ATOM 2098 C C . LEU B 1 139 ? -15.273 16.078 1.83 1 98.44 139 LEU B C 1
ATOM 2100 O O . LEU B 1 139 ? -16.125 16.844 2.314 1 98.44 139 LEU B O 1
ATOM 2104 N N . ASP B 1 140 ? -14.391 15.406 2.559 1 98.06 140 ASP B N 1
ATOM 2105 C CA . ASP B 1 140 ? -14.266 15.711 3.98 1 98.06 140 ASP B CA 1
ATOM 2106 C C . ASP B 1 140 ? -14.016 17.203 4.203 1 98.06 140 ASP B C 1
ATOM 2108 O O . ASP B 1 140 ? -14.609 17.812 5.098 1 98.06 140 ASP B O 1
ATOM 2112 N N . ASN B 1 141 ? -13.148 17.734 3.352 1 96 141 ASN B N 1
ATOM 2113 C CA . ASN B 1 141 ? -12.828 19.156 3.475 1 96 141 ASN B CA 1
ATOM 2114 C C . ASN B 1 141 ? -14.047 20.031 3.182 1 96 141 ASN B C 1
ATOM 2116 O O . ASN B 1 141 ? -14.258 21.047 3.844 1 96 141 ASN B O 1
ATOM 2120 N N . LEU B 1 142 ? -14.789 19.672 2.281 1 95.94 142 LEU B N 1
ATOM 2121 C CA . LEU B 1 142 ? -15.984 20.438 1.923 1 95.94 142 LEU B CA 1
ATOM 2122 C C . LEU B 1 142 ? -17.016 20.375 3.037 1 95.94 142 LEU B C 1
ATOM 2124 O O . LEU B 1 142 ? -17.656 21.391 3.361 1 95.94 142 LEU B O 1
ATOM 2128 N N . LEU B 1 143 ? -17.172 19.266 3.543 1 95.25 143 LEU B N 1
ATOM 2129 C CA . LEU B 1 143 ? -18.141 19.078 4.617 1 95.25 143 LEU B CA 1
ATOM 2130 C C . LEU B 1 143 ? -17.719 19.859 5.863 1 95.25 143 LEU B C 1
ATOM 2132 O O . LEU B 1 143 ? -18.562 20.438 6.555 1 95.25 143 LEU B O 1
ATOM 2136 N N . LEU B 1 144 ? -16.469 19.766 6.168 1 93.75 144 LEU B N 1
ATOM 2137 C CA . LEU B 1 144 ? -15.938 20.5 7.32 1 93.75 144 LEU B CA 1
ATOM 2138 C C . LEU B 1 144 ? -16.234 21.984 7.199 1 93.75 144 LEU B C 1
ATOM 2140 O O . LEU B 1 144 ? -16.609 22.625 8.18 1 93.75 144 LEU B O 1
ATOM 2144 N N . LYS B 1 145 ? -16.078 22.516 6.008 1 92.69 145 LYS B N 1
ATOM 2145 C CA . LYS B 1 145 ? -16.344 23.922 5.75 1 92.69 145 LYS B CA 1
ATOM 2146 C C . LYS B 1 145 ? -17.828 24.25 5.867 1 92.69 145 LYS B C 1
ATOM 2148 O O . LYS B 1 145 ? -18.203 25.312 6.371 1 92.69 145 LYS B O 1
ATOM 2153 N N . ARG B 1 146 ? -18.578 23.297 5.5 1 92.5 146 ARG B N 1
ATOM 2154 C CA . ARG B 1 146 ? -20.031 23.531 5.48 1 92.5 146 ARG B CA 1
ATOM 2155 C C . ARG B 1 146 ? -20.609 23.422 6.883 1 92.5 146 ARG B C 1
ATOM 2157 O O . ARG B 1 146 ? -21.578 24.125 7.207 1 92.5 146 ARG B O 1
ATOM 2164 N N . LEU B 1 147 ? -20.078 22.578 7.602 1 90.81 147 LEU B N 1
ATOM 2165 C CA . LEU B 1 147 ? -20.641 22.312 8.922 1 90.81 147 LEU B CA 1
ATOM 2166 C C . LEU B 1 147 ? -20.016 23.234 9.969 1 90.81 147 LEU B C 1
ATOM 2168 O O . LEU B 1 147 ? -20.531 23.328 11.086 1 90.81 147 LEU B O 1
ATOM 2172 N N . ALA B 1 148 ? -18.891 23.812 9.711 1 83.81 148 ALA B N 1
ATOM 2173 C CA . ALA B 1 148 ? -18.266 24.734 10.641 1 83.81 148 ALA B CA 1
ATOM 2174 C C . ALA B 1 148 ? -19.016 26.062 10.703 1 83.81 148 ALA B C 1
ATOM 2176 O O . ALA B 1 148 ? -19.672 26.453 9.734 1 83.81 148 ALA B O 1
#

Organism: Vibrio cholerae serotype O1 (strain ATCC 39315 / El Tor Inaba N16961) (NCBI:txid243277)

Secondary structure (DSSP, 8-state):
---HHHHHHH---S-SHHHHHHHHHHHHHHHHHHHHHH-GGG--HHHHHHHHHHHTT-SSHHHHHHHHHHHHHHHHHHHHHTSSHHHHHHHHHHHHHHHIIIIIGGG-S-GGGT-SHHHHHHHHHHHHHHHH---SS-HHHHHHHHH-/---HHHHHHH---S-SHHHHHHHHHHHHHHHHHHHHHH-GGG--HHHHHHHHHHHTT-SSHHHHHHHHHHHHHHHHHHHHHTSSHHHHHHHHHHHHHHHIIIIIGGG-S-GGGT-SHHHHHHHHHHHHHHHH---SS-HHHHHHHHH-

InterPro domains:
  IPR032808 DoxX family [PF07681] (18-104)
  IPR051907 DoxX-like inner membrane-associated oxidoreductase [PTHR33452] (2-146)

Sequence (296 aa):
MMNTLLKTALTSPNSWAPLALRLPLAIIFMAHGAQKLFGWFGGYGLEGTGQWMASIGLEPGVAMAFLAGSGEFFGGLAILLGLLTRPAALVLSVTMLVAIFSVHFSHGLFLSNGGYEFGLALLAGSVSLLISGAGRLSLDNLLLKRLAMMNTLLKTALTSPNSWAPLALRLPLAIIFMAHGAQKLFGWFGGYGLEGTGQWMASIGLEPGVAMAFLAGSGEFFGGLAILLGLLTRPAALVLSVTMLVAIFSVHFSHGLFLSNGGYEFGLALLAGSVSLLISGAGRLSLDNLLLKRLA

Radius of gyration: 19.82 Å; Cα contacts (8 Å, |Δi|>4): 595; chains: 2; bounding box: 47×49×41 Å